Protein AF-A0A6G2QUW4-F1 (afdb_monomer_lite)

Foldseek 3Di:
DDPPPVLLVVLVVVVVVPQQPLQQFAAAPVRHGQEGELAPDRDDHFAEDQQKAFWWFQDPVRDIDTPDIDGHPQCPDVPADEAYEYAFEDAFQFGCRVHTGGLLSVLSNLLPRPSLVPDDLRHAYEYLYAQQDDDDPDFSARTNQLSNQQSSVHKYKDFRFHWDWDADPVRRYIHIYGYADPVRHIDDPPRIDIDHNVSRDDPDPDPPPPPPPDDDDDDDDDDDDDDDDDDDDDDDDDDDDDDDDDDDDDPPPVVVVVVVVVVVVVVVVVVVVVVVVVVVVVVVVVVVPD

Sequence (290 aa):
RDPWQLHEVAAHHLEQQGALESDRLLTDDQGTAWGRGLDGAGRPSGTFDPSVVTLLGHAPDGTLVPVGTEPAPWAADPYRPAPFVYVADGDADGLRVPGPVPAREFGELVLRDPQLLDMDGYAEVVAVVPHARPSGTRPAEGSIPGEGARNSARNWWSTDSATTLHHDPATGTYTVALLPGPDGRPAAPGTWGRTTPAEGDPAGTGTVTNGTAPGTAVAEPNTAAPALSSTGTRAHGTDGTIPGAEPSGEAGGAADLAAAWDAHASALTGLREAAAEAATTERISGDATA

Radius of gyration: 29.29 Å; chains: 1; bounding box: 58×58×106 Å

Secondary structure (DSSP, 8-state):
--TT-HHHHHHHHHHHTTTTSGGGEEE-TT--EEEEE-S-------EEEEEEEEEEEE-TTS-EEEEEEEE-GGGSSTTSPPPEEEE-EEETTEEEESEEEEHHHHHHHHHT-HHHHHS-TT--EEEESTT-SPPTT--STTSHHHHHHHHHTS-EEE-SS-EEEEEETTTTEEEEEEPPPTTSPPPPTT--EEE-HHHHS--------------------------------------------------SHHHHHHHHHHHHHHHHHHHHHHHHHHHHHHHHHHTT--

pLDDT: mean 77.61, std 25.2, range [23.94, 98.75]

Structure (mmCIF, N/CA/C/O backbone):
data_AF-A0A6G2QUW4-F1
#
_entry.id   AF-A0A6G2QUW4-F1
#
loop_
_atom_site.group_PDB
_atom_site.id
_atom_site.type_symbol
_atom_site.label_atom_id
_atom_site.label_alt_id
_atom_site.label_comp_id
_atom_site.label_asym_id
_atom_site.label_entity_id
_atom_site.label_seq_id
_atom_site.pdbx_PDB_ins_code
_atom_site.Cartn_x
_atom_site.Cartn_y
_atom_site.Cartn_z
_atom_site.occupancy
_atom_site.B_iso_or_equiv
_atom_site.auth_seq_id
_atom_site.auth_comp_id
_atom_site.auth_asym_id
_atom_site.auth_atom_id
_atom_site.pdbx_PDB_model_num
ATOM 1 N N . ARG A 1 1 ? 19.354 -15.406 -23.499 1.00 47.84 1 ARG A N 1
ATOM 2 C CA . ARG A 1 1 ? 19.113 -14.637 -22.257 1.00 47.84 1 ARG A CA 1
ATOM 3 C C . ARG A 1 1 ? 20.475 -14.191 -21.764 1.00 47.84 1 ARG A C 1
ATOM 5 O O . ARG A 1 1 ? 21.375 -15.020 -21.779 1.00 47.84 1 ARG A O 1
ATOM 12 N N . ASP A 1 2 ? 20.636 -12.901 -21.495 1.00 40.62 2 ASP A N 1
ATOM 13 C CA . ASP A 1 2 ? 21.930 -12.268 -21.238 1.00 40.62 2 ASP A CA 1
ATOM 14 C C . ASP A 1 2 ? 22.272 -12.362 -19.734 1.00 40.62 2 ASP A C 1
ATOM 16 O O . ASP A 1 2 ? 21.440 -11.960 -18.923 1.00 40.62 2 ASP A O 1
ATOM 20 N N . PRO A 1 3 ? 23.429 -12.907 -19.319 1.00 44.41 3 PRO A N 1
ATOM 21 C CA . PRO A 1 3 ? 23.795 -13.100 -17.905 1.00 44.41 3 PRO A CA 1
ATOM 22 C C . PRO A 1 3 ? 24.095 -11.806 -17.110 1.00 44.41 3 PRO A C 1
ATOM 24 O O . PRO A 1 3 ? 24.616 -11.884 -16.000 1.00 44.41 3 PRO A O 1
ATOM 27 N N . TRP A 1 4 ? 23.768 -10.620 -17.637 1.00 51.97 4 TRP A N 1
ATOM 28 C CA . TRP A 1 4 ? 24.186 -9.315 -17.096 1.00 51.97 4 TRP A CA 1
ATOM 29 C C . TRP A 1 4 ? 23.135 -8.550 -16.278 1.00 51.97 4 TRP A C 1
ATOM 31 O O . TRP A 1 4 ? 23.433 -7.464 -15.783 1.00 51.97 4 TRP A O 1
ATOM 41 N N . GLN A 1 5 ? 21.932 -9.087 -16.064 1.00 72.38 5 GLN A N 1
ATOM 42 C CA . GLN A 1 5 ? 20.923 -8.426 -15.225 1.00 72.38 5 GLN A CA 1
ATOM 43 C C . GLN A 1 5 ? 20.862 -9.079 -13.840 1.00 72.38 5 GLN A C 1
ATOM 45 O O . GLN A 1 5 ? 19.977 -9.870 -13.538 1.00 72.38 5 GLN A O 1
ATOM 50 N N . LEU A 1 6 ? 21.840 -8.749 -12.985 1.00 79.88 6 LEU A N 1
ATOM 51 C CA . LEU A 1 6 ? 21.982 -9.294 -11.620 1.00 79.88 6 LEU A CA 1
ATOM 52 C C . LEU A 1 6 ? 20.690 -9.222 -10.784 1.00 79.88 6 LEU A C 1
ATOM 54 O O . LEU A 1 6 ? 20.450 -10.096 -9.960 1.00 79.88 6 LEU A O 1
ATOM 58 N N . HIS A 1 7 ? 19.852 -8.214 -11.021 1.00 78.44 7 HIS A N 1
ATOM 59 C CA . HIS A 1 7 ? 18.569 -8.030 -10.344 1.00 78.44 7 HIS A CA 1
ATOM 60 C C . HIS A 1 7 ? 17.514 -9.066 -10.765 1.00 78.44 7 HIS A C 1
ATOM 62 O O . HIS A 1 7 ? 16.746 -9.498 -9.916 1.00 78.44 7 HIS A O 1
ATOM 68 N N . GLU A 1 8 ? 17.510 -9.537 -12.019 1.00 80.50 8 GLU A N 1
ATOM 69 C CA . GLU A 1 8 ? 16.623 -10.628 -12.455 1.00 80.50 8 GLU A CA 1
ATOM 70 C C . GLU A 1 8 ? 16.983 -11.945 -11.752 1.00 80.50 8 GLU A C 1
ATOM 72 O O . GLU A 1 8 ? 16.109 -12.697 -11.321 1.00 80.50 8 GLU A O 1
ATOM 77 N N . VAL A 1 9 ? 18.286 -12.224 -11.621 1.00 82.25 9 VAL A N 1
ATOM 78 C CA . VAL A 1 9 ? 18.786 -13.426 -10.936 1.00 82.25 9 VAL A CA 1
ATOM 79 C C . VAL A 1 9 ? 18.494 -13.353 -9.438 1.00 82.25 9 VAL A C 1
ATOM 81 O O . VAL A 1 9 ? 18.064 -14.344 -8.854 1.00 82.25 9 VAL A O 1
ATOM 84 N N . ALA A 1 10 ? 18.697 -12.186 -8.825 1.00 80.94 10 ALA A N 1
ATOM 85 C CA . ALA A 1 10 ? 18.419 -11.971 -7.411 1.00 80.94 10 ALA A CA 1
ATOM 86 C C . ALA A 1 10 ? 16.911 -12.078 -7.107 1.00 80.94 10 ALA A C 1
ATOM 88 O O . ALA A 1 10 ? 16.518 -12.836 -6.222 1.00 80.94 10 ALA A O 1
ATOM 89 N N . ALA A 1 11 ? 16.050 -11.487 -7.941 1.00 80.00 11 ALA A N 1
ATOM 90 C CA . ALA A 1 11 ? 14.600 -11.624 -7.810 1.00 80.00 11 ALA A CA 1
ATOM 91 C C . ALA A 1 11 ? 14.136 -13.078 -7.967 1.00 80.00 11 ALA A C 1
ATOM 93 O O . ALA A 1 11 ? 13.280 -13.541 -7.216 1.00 80.00 11 ALA A O 1
ATOM 94 N N . HIS A 1 12 ? 14.739 -13.833 -8.890 1.00 82.44 12 HIS A N 1
ATOM 95 C CA . HIS A 1 12 ? 14.470 -15.265 -9.003 1.00 82.44 12 HIS A CA 1
ATOM 96 C C . HIS A 1 12 ? 14.932 -16.047 -7.761 1.00 82.44 12 HIS A C 1
ATOM 98 O O . HIS A 1 12 ? 14.300 -17.026 -7.372 1.00 82.44 12 HIS A O 1
ATOM 104 N N . HIS A 1 13 ? 16.006 -15.618 -7.094 1.00 84.81 13 HIS A N 1
ATOM 105 C CA . HIS A 1 13 ? 16.401 -16.201 -5.815 1.00 84.81 13 HIS A CA 1
ATOM 106 C C . HIS A 1 13 ? 15.380 -15.900 -4.706 1.00 84.81 13 HIS A C 1
ATOM 108 O O . HIS A 1 13 ? 15.035 -16.809 -3.955 1.00 84.81 13 HIS A O 1
ATOM 114 N N . LEU A 1 14 ? 14.840 -14.677 -4.632 1.00 86.56 14 LEU A N 1
ATOM 115 C CA . LEU A 1 14 ? 13.748 -14.342 -3.705 1.00 86.56 14 LEU A CA 1
ATOM 116 C C . LEU A 1 14 ? 12.481 -15.158 -3.981 1.00 86.56 14 LEU A C 1
ATOM 118 O O . LEU A 1 14 ? 11.822 -15.620 -3.050 1.00 86.56 14 LEU A O 1
ATOM 122 N N . GLU A 1 15 ? 12.158 -15.373 -5.254 1.00 88.31 15 GLU A N 1
ATOM 123 C CA . GLU A 1 15 ? 11.068 -16.253 -5.673 1.00 88.31 15 GLU A CA 1
ATOM 124 C C . GLU A 1 15 ? 11.294 -17.685 -5.163 1.00 88.31 15 GLU A C 1
ATOM 126 O O . GLU A 1 15 ? 10.411 -18.244 -4.518 1.00 88.31 15 GLU A O 1
ATOM 131 N N . GLN A 1 16 ? 12.497 -18.248 -5.342 1.00 87.88 16 GLN A N 1
ATOM 132 C CA . GLN A 1 16 ? 12.859 -19.570 -4.804 1.00 87.88 16 GLN A CA 1
ATOM 133 C C . GLN A 1 16 ? 12.833 -19.634 -3.267 1.00 87.88 16 GLN A C 1
ATOM 135 O O . GLN A 1 16 ? 12.624 -20.705 -2.700 1.00 87.88 16 GLN A O 1
ATOM 140 N N . GLN A 1 17 ? 13.041 -18.505 -2.585 1.00 87.56 17 GLN A N 1
ATOM 141 C CA . GLN A 1 17 ? 12.888 -18.378 -1.130 1.00 87.56 17 GLN A CA 1
ATOM 142 C C . GLN A 1 17 ? 11.427 -18.195 -0.685 1.00 87.56 17 GLN A C 1
ATOM 144 O O . GLN A 1 17 ? 11.155 -18.057 0.509 1.00 87.56 17 GLN A O 1
ATOM 149 N N . GLY A 1 18 ? 10.485 -18.201 -1.627 1.00 89.19 18 GLY A N 1
ATOM 150 C CA . GLY A 1 18 ? 9.056 -18.180 -1.365 1.00 89.19 18 GLY A CA 1
ATOM 151 C C . GLY A 1 18 ? 8.447 -16.786 -1.233 1.00 89.19 18 GLY A C 1
ATOM 152 O O . GLY A 1 18 ? 7.367 -16.642 -0.667 1.00 89.19 18 GLY A O 1
ATOM 153 N N . ALA A 1 19 ? 9.095 -15.736 -1.748 1.00 91.38 19 ALA A N 1
ATOM 154 C CA . ALA A 1 19 ? 8.548 -14.378 -1.670 1.00 91.38 19 ALA A CA 1
ATOM 155 C C . ALA A 1 19 ? 7.187 -14.224 -2.390 1.00 91.38 19 ALA A C 1
ATOM 157 O O . ALA A 1 19 ? 6.392 -13.359 -2.021 1.00 91.38 19 ALA A O 1
ATOM 158 N N . LEU A 1 20 ? 6.896 -15.081 -3.379 1.00 94.56 20 LEU A N 1
ATOM 159 C CA . LEU A 1 20 ? 5.629 -15.102 -4.125 1.00 94.56 20 LEU A CA 1
ATOM 160 C C . LEU A 1 20 ? 4.678 -16.246 -3.733 1.00 94.56 20 LEU A C 1
ATOM 162 O O . LEU A 1 20 ? 3.599 -16.363 -4.320 1.00 94.56 20 LEU A O 1
ATOM 166 N N . GLU A 1 21 ? 5.027 -17.045 -2.724 1.00 93.25 21 GLU A N 1
ATOM 167 C CA . GLU A 1 21 ? 4.212 -18.176 -2.269 1.00 93.25 21 GLU A CA 1
ATOM 168 C C . GLU A 1 21 ? 2.862 -17.728 -1.695 1.00 93.25 21 GLU A C 1
ATOM 170 O O . GLU A 1 21 ? 2.657 -16.568 -1.318 1.00 93.25 21 GLU A O 1
ATOM 175 N N . SER A 1 22 ? 1.901 -18.653 -1.660 1.00 92.19 22 SER A N 1
ATOM 176 C CA . SER A 1 22 ? 0.533 -18.359 -1.220 1.00 92.19 22 SER A CA 1
ATOM 177 C C . SER A 1 22 ? 0.438 -17.983 0.261 1.00 92.19 22 SER A C 1
ATOM 179 O O . SER A 1 22 ? -0.488 -17.282 0.651 1.00 92.19 22 SER A O 1
ATOM 181 N N . ASP A 1 23 ? 1.386 -18.425 1.089 1.00 91.81 23 ASP A N 1
ATOM 182 C CA . ASP A 1 23 ? 1.461 -18.078 2.515 1.00 91.81 23 ASP A CA 1
ATOM 183 C C . ASP A 1 23 ? 1.817 -16.600 2.756 1.00 91.81 23 ASP A C 1
ATOM 185 O O . ASP A 1 23 ? 1.593 -16.076 3.846 1.00 91.81 23 ASP A O 1
ATOM 189 N N . ARG A 1 24 ? 2.333 -15.910 1.730 1.00 94.88 24 ARG A N 1
ATOM 190 C CA . ARG A 1 24 ? 2.577 -14.463 1.744 1.00 94.88 24 ARG A CA 1
ATOM 191 C C . ARG A 1 24 ? 1.350 -13.649 1.368 1.00 94.88 24 ARG A C 1
ATOM 193 O O . ARG A 1 24 ? 1.402 -12.425 1.47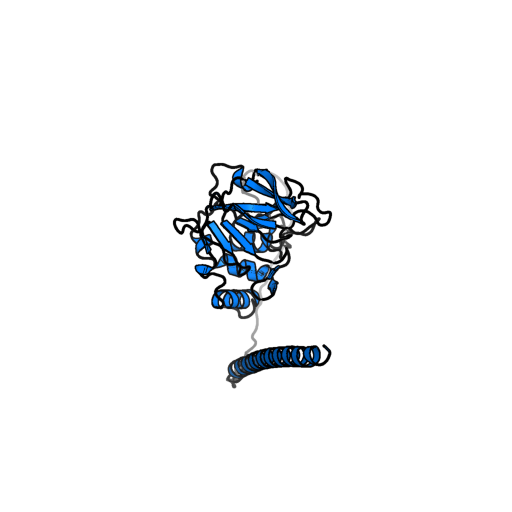3 1.00 94.88 24 ARG A O 1
ATOM 200 N N . LEU A 1 25 ? 0.268 -14.280 0.917 1.00 97.31 25 LEU A N 1
ATOM 201 C CA . LEU A 1 25 ? -0.948 -13.568 0.546 1.00 97.31 25 LEU A CA 1
ATOM 202 C C . LEU A 1 25 ? -1.708 -13.092 1.777 1.00 97.31 25 LEU A C 1
ATOM 204 O O . LEU A 1 25 ? -1.917 -13.823 2.742 1.00 97.31 25 LEU A O 1
ATOM 208 N N . LEU A 1 26 ? -2.163 -11.850 1.696 1.00 98.00 26 LEU A N 1
ATOM 209 C CA . LEU A 1 26 ? -3.108 -11.266 2.629 1.00 98.00 26 LEU A CA 1
ATOM 210 C C . LEU A 1 26 ? -4.499 -11.526 2.064 1.00 98.00 26 LEU A C 1
ATOM 212 O O . LEU A 1 26 ? -4.804 -11.093 0.950 1.00 98.00 26 LEU A O 1
ATOM 216 N N . THR A 1 27 ? -5.297 -12.294 2.798 1.00 97.75 27 THR A N 1
ATOM 217 C CA . THR A 1 27 ? -6.570 -12.834 2.312 1.00 97.75 27 THR A CA 1
ATOM 218 C C . THR A 1 27 ? -7.729 -12.435 3.208 1.00 97.75 27 THR A C 1
ATOM 220 O O . THR A 1 27 ? -7.561 -12.248 4.415 1.00 97.75 27 THR A O 1
ATOM 223 N N . ASP A 1 28 ? -8.908 -12.299 2.609 1.00 96.50 28 ASP A N 1
ATOM 224 C CA . ASP A 1 28 ? -10.162 -12.221 3.352 1.00 96.50 28 ASP A CA 1
ATOM 225 C C . ASP A 1 28 ? -10.600 -13.603 3.871 1.00 96.50 28 ASP A C 1
ATOM 227 O O . ASP A 1 28 ? -9.963 -14.628 3.615 1.00 96.50 28 ASP A O 1
ATOM 231 N N . ASP A 1 29 ? -11.717 -13.643 4.597 1.00 93.69 29 ASP A N 1
ATOM 232 C CA . ASP A 1 29 ? -12.269 -14.884 5.155 1.00 93.69 29 ASP A CA 1
ATOM 233 C C . ASP A 1 29 ? -12.756 -15.882 4.086 1.00 93.69 29 ASP A C 1
ATOM 235 O O . ASP A 1 29 ? -13.039 -17.039 4.399 1.00 93.69 29 ASP A O 1
ATOM 239 N N . GLN A 1 30 ? -12.882 -15.452 2.826 1.00 94.44 30 GLN A N 1
ATOM 240 C CA . GLN A 1 30 ? -13.215 -16.306 1.683 1.00 94.44 30 GLN A CA 1
ATOM 241 C C . GLN A 1 30 ? -11.962 -16.799 0.940 1.00 94.44 30 GLN A C 1
ATOM 243 O O . GLN A 1 30 ? -12.081 -17.558 -0.022 1.00 94.44 30 GLN A O 1
ATOM 248 N N . GLY A 1 31 ? -10.766 -16.401 1.385 1.00 94.06 31 GLY A N 1
ATOM 249 C CA . GLY A 1 31 ? -9.497 -16.722 0.739 1.00 94.06 31 GLY A CA 1
ATOM 250 C C . GLY A 1 31 ? -9.170 -15.834 -0.464 1.00 94.06 31 GLY A C 1
ATOM 251 O O . GLY A 1 31 ? -8.216 -16.125 -1.183 1.00 94.06 31 GLY A O 1
ATOM 252 N N . THR A 1 32 ? -9.926 -14.758 -0.699 1.00 95.44 32 THR A N 1
ATOM 253 C CA . THR A 1 32 ? -9.634 -13.796 -1.766 1.00 95.44 32 THR A CA 1
ATOM 254 C C . THR A 1 32 ? -8.434 -12.955 -1.360 1.00 95.44 32 THR A C 1
ATOM 256 O O . THR A 1 32 ? -8.453 -12.299 -0.316 1.00 95.44 32 THR A O 1
ATOM 259 N N . ALA A 1 33 ? -7.385 -12.958 -2.180 1.00 97.31 33 ALA A N 1
ATOM 260 C CA . ALA A 1 33 ? -6.204 -12.146 -1.930 1.00 97.31 33 ALA A CA 1
ATOM 261 C C . ALA A 1 33 ? -6.486 -10.664 -2.213 1.00 97.31 33 ALA A C 1
ATOM 263 O O . ALA A 1 33 ? -6.966 -10.303 -3.286 1.00 97.31 33 ALA A O 1
ATOM 264 N N . TRP A 1 34 ? -6.142 -9.803 -1.260 1.00 97.69 34 TRP A N 1
ATOM 265 C CA . TRP A 1 34 ? -6.182 -8.343 -1.402 1.00 97.69 34 TRP A CA 1
ATOM 266 C C . TRP A 1 34 ? -4.789 -7.708 -1.284 1.00 97.69 34 TRP A C 1
ATOM 268 O O . TRP A 1 34 ? -4.611 -6.514 -1.531 1.00 97.69 34 TRP A O 1
ATOM 278 N N . GLY A 1 35 ? -3.774 -8.497 -0.933 1.00 98.12 35 GLY A N 1
ATOM 279 C CA . GLY A 1 35 ? -2.401 -8.024 -0.855 1.00 98.12 35 GLY A CA 1
ATOM 280 C C . GLY A 1 35 ? -1.383 -9.134 -0.643 1.00 98.12 35 GLY A C 1
ATOM 281 O O . GLY A 1 35 ? -1.706 -10.323 -0.662 1.00 98.12 35 GLY A O 1
ATOM 282 N N . ARG A 1 36 ? -0.137 -8.729 -0.405 1.00 97.88 36 ARG A N 1
ATOM 283 C CA . ARG A 1 36 ? 0.999 -9.599 -0.112 1.00 97.88 36 ARG A CA 1
ATOM 284 C C . ARG A 1 36 ? 1.895 -8.993 0.970 1.00 97.88 36 ARG A C 1
ATOM 286 O O . ARG A 1 36 ? 2.312 -7.840 0.868 1.00 97.88 36 ARG A O 1
ATOM 293 N N . GLY A 1 37 ? 2.212 -9.785 1.992 1.00 96.81 37 GLY A N 1
ATOM 294 C CA . GLY A 1 37 ? 3.137 -9.443 3.071 1.00 96.81 37 GLY A CA 1
ATOM 295 C C . GLY A 1 37 ? 4.519 -10.065 2.865 1.00 96.81 37 GLY A C 1
ATOM 296 O O . GLY A 1 37 ? 4.677 -11.284 2.906 1.00 96.81 37 GLY A O 1
ATOM 297 N N . LEU A 1 38 ? 5.534 -9.225 2.675 1.00 95.50 38 LEU A N 1
ATOM 298 C CA . LEU A 1 38 ? 6.935 -9.619 2.488 1.00 95.50 38 LEU A CA 1
ATOM 299 C C . LEU A 1 38 ? 7.788 -9.435 3.756 1.00 95.50 38 LEU A C 1
ATOM 301 O O . LEU A 1 38 ? 8.922 -9.899 3.803 1.00 95.50 38 LEU A O 1
ATOM 305 N N . ASP A 1 39 ? 7.235 -8.822 4.801 1.00 92.69 39 ASP A N 1
ATOM 306 C CA . ASP A 1 39 ? 7.891 -8.600 6.100 1.00 92.69 39 ASP A CA 1
ATOM 307 C C . ASP A 1 39 ? 8.014 -9.861 6.979 1.00 92.69 39 ASP A C 1
ATOM 309 O O . ASP A 1 39 ? 8.645 -9.844 8.032 1.00 92.69 39 ASP A O 1
ATOM 313 N N . GLY A 1 40 ? 7.409 -10.979 6.566 1.00 85.94 40 GLY A N 1
ATOM 314 C CA . GLY A 1 40 ? 7.420 -12.225 7.340 1.00 85.94 40 GLY A CA 1
ATOM 315 C C . GLY A 1 40 ? 6.507 -12.220 8.564 1.00 85.94 40 GLY A C 1
ATOM 316 O O . GLY A 1 40 ? 6.510 -13.195 9.316 1.00 85.94 40 GLY A O 1
ATOM 317 N N . ALA A 1 41 ? 5.698 -11.176 8.757 1.00 89.69 41 ALA A N 1
ATOM 318 C CA . ALA A 1 41 ? 4.712 -11.152 9.823 1.00 89.69 41 ALA A CA 1
ATOM 319 C C . ALA A 1 41 ? 3.491 -12.002 9.437 1.00 89.69 41 ALA A C 1
ATOM 321 O O . ALA A 1 41 ? 2.778 -11.710 8.473 1.00 89.69 41 ALA A O 1
ATOM 322 N N . GLY A 1 42 ? 3.234 -13.045 10.231 1.00 87.50 42 GLY A N 1
ATOM 323 C CA . GLY A 1 42 ? 2.012 -13.838 10.132 1.00 87.50 42 GLY A CA 1
ATOM 324 C C . GLY A 1 42 ? 0.799 -12.995 10.519 1.00 87.50 42 GLY A C 1
ATOM 325 O O . GLY A 1 42 ? 0.767 -12.405 11.601 1.00 87.50 42 GLY A O 1
ATOM 326 N N . ARG A 1 43 ? -0.197 -12.934 9.635 1.00 92.62 43 ARG A N 1
ATOM 327 C CA . ARG A 1 43 ? -1.437 -12.177 9.832 1.00 92.62 43 ARG A CA 1
ATOM 328 C C . ARG A 1 43 ? -2.636 -13.115 9.708 1.00 92.62 43 ARG A C 1
ATOM 330 O O . ARG A 1 43 ? -2.611 -13.979 8.831 1.00 92.62 43 ARG A O 1
ATOM 337 N N . PRO A 1 44 ? -3.656 -12.997 10.576 1.00 94.12 44 PRO A N 1
ATOM 338 C CA . PRO A 1 44 ? -4.914 -13.697 10.353 1.00 94.12 44 PRO A CA 1
ATOM 339 C C . PRO A 1 44 ? -5.575 -13.212 9.056 1.00 94.12 44 PRO A C 1
ATOM 341 O O . PRO A 1 44 ? -5.299 -12.109 8.582 1.00 94.12 44 PRO A O 1
ATOM 344 N N . SER A 1 45 ? -6.469 -14.032 8.504 1.00 95.88 45 SER A N 1
ATOM 345 C CA . SER A 1 45 ? -7.382 -13.583 7.454 1.00 95.88 45 SER A CA 1
ATOM 346 C C . SER A 1 45 ? -8.247 -12.431 7.965 1.00 95.88 45 SER A C 1
ATOM 348 O O . SER A 1 45 ? -8.565 -12.358 9.155 1.00 95.88 45 SER A O 1
ATOM 350 N N . GLY A 1 46 ? -8.592 -11.518 7.065 1.00 96.31 46 GLY A N 1
ATOM 351 C CA . GLY A 1 46 ? -9.422 -10.366 7.380 1.00 96.31 46 GLY A CA 1
ATOM 352 C C . GLY A 1 46 ? -9.749 -9.545 6.143 1.00 96.31 46 GLY A C 1
ATOM 353 O O . GLY A 1 46 ? -9.032 -9.574 5.142 1.00 96.31 46 GLY A O 1
ATOM 354 N N . THR A 1 47 ? -10.854 -8.811 6.203 1.00 97.06 47 THR A N 1
ATOM 355 C CA . THR A 1 47 ? -11.330 -8.007 5.070 1.00 97.06 47 THR A CA 1
ATOM 356 C C . THR A 1 47 ? -10.533 -6.714 4.987 1.00 97.06 47 THR A C 1
ATOM 358 O O . THR A 1 47 ? -10.404 -6.010 5.981 1.00 97.06 47 THR A O 1
ATOM 361 N N . PHE A 1 48 ? -10.018 -6.361 3.814 1.00 98.12 48 PHE A N 1
ATOM 362 C CA . PHE A 1 48 ? -9.398 -5.055 3.607 1.00 98.12 48 PHE A CA 1
ATOM 363 C C . PHE A 1 48 ? -10.455 -4.001 3.274 1.00 98.12 48 PHE A C 1
ATOM 365 O O . PHE A 1 48 ? -11.232 -4.183 2.338 1.00 98.12 48 PHE A O 1
ATOM 372 N N . ASP A 1 49 ? -10.473 -2.899 4.024 1.00 97.88 49 ASP A N 1
ATOM 373 C CA . ASP A 1 49 ? -11.241 -1.704 3.680 1.00 97.88 49 ASP A CA 1
ATOM 374 C C . ASP A 1 49 ? -10.346 -0.736 2.884 1.00 97.88 49 ASP A C 1
ATOM 376 O O . ASP A 1 49 ? -9.483 -0.067 3.464 1.00 97.88 49 ASP A O 1
ATOM 380 N N . PRO A 1 50 ? -10.534 -0.630 1.554 1.00 97.19 50 PRO A N 1
ATOM 381 C CA . PRO A 1 50 ? -9.732 0.250 0.721 1.00 97.19 50 PRO A CA 1
ATOM 382 C C . PRO A 1 50 ? -10.199 1.708 0.779 1.00 97.19 50 PRO A C 1
ATOM 384 O O . PRO A 1 50 ? -9.588 2.543 0.123 1.00 97.19 50 PRO A O 1
ATOM 387 N N . SER A 1 51 ? -11.291 2.041 1.473 1.00 97.69 51 SER A N 1
ATOM 388 C CA . SER A 1 51 ? -11.904 3.374 1.397 1.00 97.69 51 SER A CA 1
ATOM 389 C C . SER A 1 51 ? -11.278 4.404 2.338 1.00 97.69 51 SER A C 1
ATOM 391 O O . SER A 1 51 ? -11.448 5.611 2.135 1.00 97.69 51 SER A O 1
ATOM 393 N N . VAL A 1 52 ? -10.524 3.951 3.341 1.00 97.31 52 VAL A N 1
ATOM 394 C CA . VAL A 1 52 ? -9.952 4.803 4.385 1.00 97.31 52 VAL A CA 1
ATOM 395 C C . VAL A 1 52 ? -8.497 4.465 4.686 1.00 97.31 52 VAL A C 1
ATOM 397 O O . VAL A 1 52 ? -8.034 3.338 4.514 1.00 97.31 52 VAL A O 1
ATOM 400 N N . VAL A 1 53 ? -7.789 5.466 5.198 1.00 98.12 53 VAL A N 1
ATOM 401 C CA . VAL A 1 53 ? -6.490 5.318 5.849 1.00 98.12 53 VAL A CA 1
ATOM 402 C C . VAL A 1 53 ? -6.662 5.643 7.328 1.00 98.12 53 VAL A C 1
ATOM 404 O O . VAL A 1 53 ? -7.207 6.687 7.691 1.00 98.12 53 VAL A O 1
ATOM 407 N N . THR A 1 54 ? -6.198 4.747 8.192 1.00 97.38 54 THR A N 1
ATOM 408 C CA . THR A 1 54 ? -6.225 4.932 9.645 1.00 97.38 54 THR A CA 1
ATOM 409 C C . THR A 1 54 ? -5.062 5.815 10.087 1.00 97.38 54 THR A C 1
ATOM 411 O O . THR A 1 54 ? -3.907 5.580 9.738 1.00 97.38 54 THR A O 1
ATOM 414 N N . LEU A 1 55 ? -5.344 6.827 10.900 1.00 95.69 55 LEU A N 1
ATOM 415 C CA . LEU A 1 55 ? -4.325 7.663 11.526 1.00 95.69 55 LEU A CA 1
ATOM 416 C C . LEU A 1 55 ? -4.039 7.111 12.921 1.00 95.69 55 LEU A C 1
ATOM 418 O O . LEU A 1 55 ? -4.943 7.049 13.759 1.00 95.69 55 LEU A O 1
ATOM 422 N N . LEU A 1 56 ? -2.794 6.709 13.172 1.00 95.44 56 LEU A N 1
ATOM 423 C CA . LEU A 1 56 ? -2.362 6.212 14.475 1.00 95.44 56 LEU A CA 1
ATOM 424 C C . LEU A 1 56 ? -1.714 7.327 15.301 1.00 95.44 56 LEU A C 1
ATOM 426 O O . LEU A 1 56 ? -1.079 8.247 14.783 1.00 95.44 56 LEU A O 1
ATOM 430 N N . GLY A 1 57 ? -1.865 7.221 16.616 1.00 94.19 57 GLY A N 1
ATOM 431 C CA . GLY A 1 57 ? -1.189 8.051 17.603 1.00 94.19 57 GLY A CA 1
ATOM 432 C C . GLY A 1 57 ? -0.792 7.227 18.821 1.00 94.19 57 GLY A C 1
ATOM 433 O O . GLY A 1 57 ? -1.168 6.061 18.942 1.00 94.19 57 GLY A O 1
ATOM 434 N N . HIS A 1 58 ? -0.035 7.833 19.731 1.00 93.31 58 HIS A N 1
ATOM 435 C CA . HIS A 1 58 ? 0.311 7.194 20.996 1.00 93.31 58 HIS A CA 1
ATOM 436 C C . HIS A 1 58 ? -0.752 7.476 22.059 1.00 93.31 58 HIS A C 1
ATOM 438 O O . HIS A 1 58 ? -1.085 8.632 22.334 1.00 93.31 58 HIS A O 1
ATOM 444 N N . ALA A 1 59 ? -1.257 6.418 22.686 1.00 92.56 59 ALA A N 1
ATOM 445 C CA . ALA A 1 59 ? -2.003 6.518 23.931 1.00 92.56 59 ALA A CA 1
ATOM 446 C C . ALA A 1 59 ? -1.073 6.960 25.087 1.00 92.56 59 ALA A 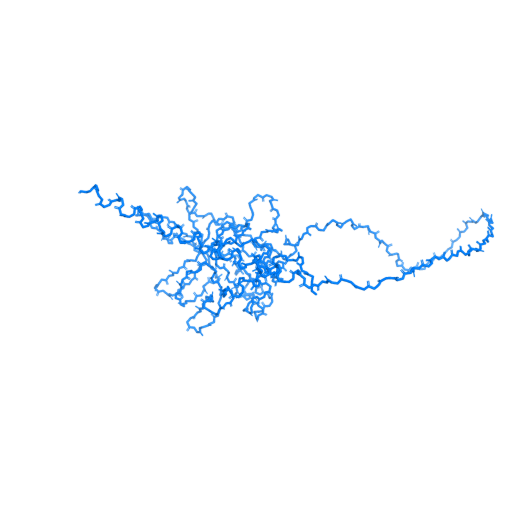C 1
ATOM 448 O O . ALA A 1 59 ? 0.153 6.912 24.950 1.00 92.56 59 ALA A O 1
ATOM 449 N N . PRO A 1 60 ? -1.613 7.376 26.252 1.00 92.62 60 PRO A N 1
ATOM 450 C CA . PRO A 1 60 ? -0.794 7.795 27.396 1.00 92.62 60 PRO A CA 1
ATOM 451 C C . PRO A 1 60 ? 0.199 6.739 27.909 1.00 92.62 60 PRO A C 1
ATOM 453 O O . PRO A 1 60 ? 1.180 7.094 28.555 1.00 92.62 60 PRO A O 1
ATOM 456 N N . ASP A 1 61 ? -0.051 5.457 27.634 1.00 94.44 61 ASP A N 1
ATOM 457 C CA . ASP A 1 61 ? 0.829 4.330 27.968 1.00 94.44 61 ASP A CA 1
ATOM 458 C C . ASP A 1 61 ? 1.892 4.032 26.888 1.00 94.44 61 ASP A C 1
ATOM 460 O O . ASP A 1 61 ? 2.688 3.107 27.042 1.00 94.44 61 ASP A O 1
ATOM 464 N N . GLY A 1 62 ? 1.925 4.818 25.807 1.00 89.81 62 GLY A N 1
ATOM 465 C CA . GLY A 1 62 ? 2.856 4.686 24.688 1.00 89.81 62 GLY A CA 1
ATOM 466 C C . GLY A 1 62 ? 2.404 3.724 23.588 1.00 89.81 62 GLY A C 1
ATOM 467 O O . GLY A 1 62 ? 3.057 3.658 22.545 1.00 89.81 62 GLY A O 1
ATOM 468 N N . THR A 1 63 ? 1.294 3.006 23.765 1.00 93.06 63 THR A N 1
ATOM 469 C CA . THR A 1 63 ? 0.783 2.080 22.744 1.00 93.06 63 THR A CA 1
ATOM 470 C C . THR A 1 63 ? 0.229 2.823 21.528 1.00 93.06 63 THR A C 1
ATOM 472 O O . THR A 1 63 ? -0.251 3.952 21.639 1.00 93.06 63 THR A O 1
ATOM 475 N N . LEU A 1 64 ? 0.314 2.202 20.347 1.00 93.88 64 LEU A N 1
ATOM 476 C CA . LEU A 1 64 ? -0.277 2.751 19.127 1.00 93.88 64 LEU A CA 1
ATOM 477 C C . LEU A 1 64 ? -1.779 2.476 19.105 1.00 93.88 64 LEU A C 1
ATOM 479 O O . LEU A 1 64 ? -2.204 1.323 19.169 1.00 93.88 64 LEU A O 1
ATOM 483 N N . VAL A 1 65 ? -2.572 3.535 18.966 1.00 94.75 65 VAL A N 1
ATOM 484 C CA . VAL A 1 65 ? -4.033 3.468 18.883 1.00 94.75 65 VAL A CA 1
ATOM 485 C C . VAL A 1 65 ? -4.552 4.310 17.715 1.00 94.75 65 VAL A C 1
ATOM 487 O O . VAL A 1 65 ? -3.950 5.339 17.391 1.00 94.75 65 VAL A O 1
ATOM 490 N N . PRO A 1 66 ? -5.671 3.920 17.080 1.00 95.25 66 PRO A N 1
ATOM 491 C CA . PRO A 1 66 ? -6.363 4.779 16.126 1.00 95.25 66 PRO A CA 1
ATOM 492 C C . PRO A 1 66 ? -6.809 6.085 16.788 1.00 95.25 66 PRO A C 1
ATOM 494 O O . PRO A 1 66 ? -7.449 6.073 17.839 1.00 95.25 66 PRO A O 1
ATOM 497 N N . VAL A 1 67 ? -6.490 7.214 16.159 1.00 94.56 67 VAL A N 1
ATOM 498 C CA . VAL A 1 67 ? -6.908 8.557 16.603 1.00 94.56 67 VAL A CA 1
ATOM 499 C C . VAL A 1 67 ? -7.792 9.269 15.580 1.00 94.56 67 VAL A C 1
ATOM 501 O O . VAL A 1 67 ? -8.367 10.313 15.879 1.00 94.56 67 VAL A O 1
ATOM 504 N N . GLY A 1 68 ? -7.927 8.704 14.381 1.00 93.94 68 GLY A N 1
ATOM 505 C CA . GLY A 1 68 ? -8.795 9.208 13.326 1.00 93.94 68 GLY A CA 1
ATOM 506 C C . GLY A 1 68 ? -8.645 8.408 12.040 1.00 93.94 68 GLY A C 1
ATOM 507 O O . GLY A 1 68 ? -7.897 7.433 11.981 1.00 93.94 68 GLY A O 1
ATOM 508 N N . THR A 1 69 ? -9.350 8.845 11.004 1.00 95.81 69 THR A N 1
ATOM 509 C CA . THR A 1 69 ? -9.239 8.306 9.648 1.00 95.81 69 THR A CA 1
ATOM 510 C C . THR A 1 69 ? -9.232 9.443 8.634 1.00 95.81 69 THR A C 1
ATOM 512 O O . THR A 1 69 ? -9.730 10.540 8.904 1.00 95.81 69 THR A O 1
ATOM 515 N N . GLU A 1 70 ? -8.681 9.177 7.456 1.00 95.75 70 GLU A N 1
ATOM 516 C CA . GLU A 1 70 ? -8.848 10.012 6.270 1.00 95.75 70 GLU A CA 1
ATOM 517 C C . GLU A 1 70 ? -9.369 9.179 5.087 1.00 95.75 70 GLU A C 1
ATOM 519 O O . GLU A 1 70 ? -9.139 7.967 5.052 1.00 95.75 70 GLU A O 1
ATOM 524 N N . PRO A 1 71 ? -10.073 9.785 4.112 1.00 97.19 71 PRO A N 1
ATOM 525 C CA . PRO A 1 71 ? -10.435 9.092 2.882 1.00 97.19 71 PRO A CA 1
ATOM 526 C C . PRO A 1 71 ? -9.189 8.642 2.119 1.00 97.19 71 PRO A C 1
ATOM 528 O O . PRO A 1 71 ? -8.260 9.425 1.917 1.00 97.19 71 PRO A O 1
ATOM 531 N N . ALA A 1 72 ? -9.193 7.400 1.647 1.00 97.50 72 ALA A N 1
ATOM 532 C CA . ALA A 1 72 ? -8.106 6.887 0.836 1.00 97.50 72 ALA A CA 1
ATOM 533 C C . ALA A 1 72 ? -8.131 7.509 -0.574 1.00 97.50 72 ALA A C 1
ATOM 535 O O . ALA A 1 72 ? -9.166 7.477 -1.248 1.00 97.50 72 ALA A O 1
ATOM 536 N N . PRO A 1 73 ? -7.008 8.043 -1.083 1.00 96.50 73 PRO A N 1
ATOM 537 C CA . PRO A 1 73 ? -7.000 8.751 -2.363 1.00 96.50 73 PRO A CA 1
ATOM 538 C C . PRO A 1 73 ? -7.200 7.823 -3.570 1.00 96.50 73 PRO A C 1
ATOM 540 O O . PRO A 1 73 ? -7.743 8.254 -4.585 1.00 96.50 73 PRO A O 1
ATOM 543 N N . TRP A 1 74 ? -6.827 6.544 -3.459 1.00 96.12 74 TRP A N 1
ATOM 544 C CA . TRP A 1 74 ? -7.104 5.529 -4.483 1.00 96.12 74 TRP A CA 1
ATOM 545 C C . TRP A 1 74 ? -8.590 5.164 -4.581 1.00 96.12 74 TRP A C 1
ATOM 547 O O . TRP A 1 74 ? -9.031 4.674 -5.615 1.00 96.12 74 TRP A O 1
ATOM 557 N N . ALA A 1 75 ? -9.382 5.445 -3.543 1.00 95.62 75 ALA A N 1
ATOM 558 C CA . ALA A 1 75 ? -10.826 5.218 -3.537 1.00 95.62 75 ALA A CA 1
ATOM 559 C C . ALA A 1 75 ? -11.631 6.417 -4.077 1.00 95.62 75 ALA A C 1
ATOM 561 O O . ALA A 1 75 ? -12.860 6.410 -4.025 1.00 95.62 75 ALA A O 1
ATOM 562 N N . ALA A 1 76 ? -10.966 7.461 -4.589 1.00 92.81 76 ALA A N 1
ATOM 563 C CA . ALA A 1 76 ? -11.638 8.662 -5.088 1.00 92.81 76 ALA A CA 1
ATOM 564 C C . ALA A 1 76 ? -12.510 8.404 -6.333 1.00 92.81 76 ALA A C 1
ATOM 566 O O . ALA A 1 76 ? -13.507 9.099 -6.536 1.00 92.81 76 ALA A O 1
ATOM 567 N N . ASP A 1 77 ? -12.145 7.422 -7.164 1.00 92.06 77 ASP A N 1
ATOM 568 C CA . ASP A 1 77 ? -12.939 6.981 -8.314 1.00 92.06 77 ASP A CA 1
ATOM 569 C C . ASP A 1 77 ? -13.687 5.681 -7.962 1.00 92.06 77 ASP A C 1
ATOM 571 O O . ASP A 1 77 ? -13.055 4.626 -7.874 1.00 92.06 77 ASP A O 1
ATOM 575 N N . PRO A 1 78 ? -15.023 5.712 -7.792 1.00 88.88 78 PRO A N 1
ATOM 576 C CA . PRO A 1 78 ? -15.795 4.538 -7.388 1.00 88.88 78 PRO A CA 1
ATOM 577 C C . PRO A 1 78 ? -15.880 3.453 -8.473 1.00 88.88 78 PRO A C 1
ATOM 579 O O . PRO A 1 78 ? -16.391 2.368 -8.204 1.00 88.88 78 PRO A O 1
ATOM 582 N N . TYR A 1 79 ? -15.425 3.732 -9.699 1.00 91.00 79 TYR A N 1
ATOM 583 C CA . TYR A 1 79 ? -15.390 2.759 -10.791 1.00 91.00 79 TYR A CA 1
ATOM 584 C C . TYR A 1 79 ? -14.047 2.029 -10.898 1.00 91.00 79 TYR A C 1
ATOM 586 O O . TYR A 1 79 ? -13.901 1.144 -11.744 1.00 91.00 79 TYR A O 1
ATOM 594 N N . ARG A 1 80 ? -13.054 2.392 -10.075 1.00 91.38 80 ARG A N 1
ATOM 595 C CA . ARG A 1 80 ? -11.778 1.675 -10.014 1.00 91.38 80 ARG A CA 1
ATOM 596 C C . ARG A 1 80 ? -11.916 0.396 -9.182 1.00 91.38 80 ARG A C 1
ATOM 598 O O . ARG A 1 80 ? -12.586 0.415 -8.149 1.00 91.38 80 ARG A O 1
ATOM 605 N N . PRO A 1 81 ? -11.265 -0.706 -9.595 1.00 95.44 81 PRO A N 1
ATOM 606 C CA . PRO A 1 81 ? -11.117 -1.878 -8.740 1.00 95.44 81 PRO A CA 1
ATOM 607 C C . PRO A 1 81 ? -10.396 -1.530 -7.432 1.00 95.44 81 PRO A C 1
ATOM 609 O O . PRO A 1 81 ? -9.587 -0.600 -7.393 1.00 95.44 81 PRO A O 1
ATOM 612 N N . ALA A 1 82 ? -10.649 -2.312 -6.379 1.00 95.38 82 ALA A N 1
ATOM 613 C CA . ALA A 1 82 ? -9.879 -2.219 -5.142 1.00 95.38 82 ALA A CA 1
ATOM 614 C C . ALA A 1 82 ? -8.378 -2.442 -5.426 1.00 95.38 82 ALA A C 1
ATOM 616 O O . ALA A 1 82 ? -8.037 -3.257 -6.292 1.00 95.38 82 ALA A O 1
ATOM 617 N N . PRO A 1 83 ? -7.477 -1.722 -4.736 1.00 97.94 83 PRO A N 1
ATOM 618 C CA . PRO A 1 83 ? -6.055 -1.853 -4.988 1.00 97.94 83 PRO A CA 1
ATOM 619 C C . PRO A 1 83 ? -5.499 -3.159 -4.416 1.00 97.94 83 PRO A C 1
ATOM 621 O O . PRO A 1 83 ? -6.054 -3.726 -3.475 1.00 97.94 83 PRO A O 1
ATOM 624 N N . PHE A 1 84 ? -4.350 -3.578 -4.940 1.00 98.50 84 PHE A N 1
ATOM 625 C CA . PHE A 1 84 ? -3.524 -4.610 -4.318 1.00 98.50 84 PHE A CA 1
ATOM 626 C C . PHE A 1 84 ? -2.533 -3.977 -3.341 1.00 98.50 84 PHE A C 1
ATOM 628 O O . PHE A 1 84 ? -1.915 -2.958 -3.652 1.00 98.50 84 PHE A O 1
ATOM 635 N N . VAL A 1 85 ? -2.348 -4.569 -2.166 1.00 98.56 85 VAL A N 1
ATOM 636 C CA . VAL A 1 85 ? -1.470 -4.007 -1.129 1.00 98.56 85 VAL A CA 1
ATOM 637 C C . VAL A 1 85 ? -0.170 -4.800 -1.025 1.00 98.56 85 VAL A C 1
ATOM 639 O O . VAL A 1 85 ? -0.212 -5.993 -0.754 1.00 98.56 85 VAL A O 1
ATOM 642 N N . TYR A 1 86 ? 0.988 -4.149 -1.150 1.00 98.50 86 TYR A N 1
ATOM 643 C CA . TYR A 1 86 ? 2.264 -4.732 -0.713 1.00 98.50 86 TYR A CA 1
ATOM 644 C C . TYR A 1 86 ? 2.633 -4.203 0.664 1.00 98.50 86 TYR A C 1
ATOM 646 O O . TYR A 1 86 ? 2.677 -2.992 0.868 1.00 98.50 86 TYR A O 1
ATOM 654 N N . VAL A 1 87 ? 2.941 -5.109 1.587 1.00 98.12 87 VAL A N 1
ATOM 655 C CA . VAL A 1 87 ? 3.404 -4.779 2.938 1.00 98.12 87 VAL A CA 1
ATOM 656 C C . VAL A 1 87 ? 4.812 -5.306 3.114 1.00 98.12 87 VAL A C 1
ATOM 658 O O . VAL A 1 87 ? 5.052 -6.498 2.923 1.00 98.12 87 VAL A O 1
ATOM 661 N N . ALA A 1 88 ? 5.743 -4.436 3.473 1.00 96.94 88 ALA A N 1
ATOM 662 C CA . ALA A 1 88 ? 7.118 -4.829 3.728 1.00 96.94 88 ALA A CA 1
ATOM 663 C C . ALA A 1 88 ? 7.804 -3.832 4.661 1.00 96.94 88 ALA A C 1
ATOM 665 O O . ALA A 1 88 ? 7.449 -2.654 4.706 1.00 96.94 88 ALA A O 1
ATOM 666 N N . ASP A 1 89 ? 8.842 -4.297 5.344 1.00 96.31 89 ASP A N 1
ATOM 667 C CA . ASP A 1 89 ? 9.813 -3.407 5.966 1.00 96.31 89 ASP A CA 1
ATOM 668 C C . ASP A 1 89 ? 10.754 -2.833 4.900 1.00 96.31 89 ASP A C 1
ATOM 670 O O . ASP A 1 89 ? 11.027 -3.478 3.884 1.00 96.31 89 ASP A O 1
ATOM 674 N N . GLY A 1 90 ? 11.300 -1.642 5.147 1.00 96.31 90 GLY A N 1
ATOM 675 C CA . GLY A 1 90 ? 12.195 -0.967 4.211 1.00 96.31 90 GLY A CA 1
ATOM 676 C C . GLY A 1 90 ? 11.952 0.532 4.146 1.00 96.31 90 GLY A C 1
ATOM 677 O O . GLY A 1 90 ? 11.454 1.126 5.102 1.00 96.31 90 GLY A O 1
ATOM 678 N N . ASP A 1 91 ? 12.325 1.108 3.011 1.00 96.94 91 ASP A N 1
ATOM 679 C CA . ASP A 1 91 ? 12.093 2.499 2.644 1.00 96.94 91 ASP A CA 1
ATOM 680 C C . ASP A 1 91 ? 12.013 2.663 1.118 1.00 96.94 91 ASP A C 1
ATOM 682 O O . ASP A 1 91 ? 11.891 1.687 0.375 1.00 96.94 91 ASP A O 1
ATOM 686 N N . ALA A 1 92 ? 12.042 3.906 0.633 1.00 96.50 92 ALA A N 1
ATOM 687 C CA . ALA A 1 92 ? 12.021 4.200 -0.793 1.00 96.50 92 ALA A CA 1
ATOM 688 C C . ALA A 1 92 ? 13.144 3.511 -1.592 1.00 96.50 92 ALA A C 1
ATOM 690 O O . ALA A 1 92 ? 12.947 3.271 -2.781 1.00 96.50 92 ALA A O 1
ATOM 691 N N . ASP A 1 93 ? 14.297 3.203 -0.993 1.00 95.75 93 ASP A N 1
ATOM 692 C CA . ASP A 1 93 ? 15.471 2.660 -1.687 1.00 95.75 93 ASP A CA 1
ATOM 693 C C . ASP A 1 93 ? 15.476 1.122 -1.760 1.00 95.75 93 ASP A C 1
ATOM 695 O O . ASP A 1 93 ? 16.150 0.531 -2.615 1.00 95.75 93 ASP A O 1
ATOM 699 N N . GLY A 1 94 ? 14.710 0.450 -0.900 1.00 95.75 94 GLY A N 1
ATOM 700 C CA . GLY A 1 94 ? 14.663 -1.006 -0.870 1.00 95.75 94 GLY A CA 1
ATOM 701 C C . GLY A 1 94 ? 13.828 -1.585 0.267 1.00 95.75 94 GLY A C 1
ATOM 702 O O . GLY A 1 94 ? 13.431 -0.894 1.202 1.00 95.75 94 GLY A O 1
ATOM 703 N N . LEU A 1 95 ? 13.591 -2.891 0.188 1.00 96.56 95 LEU A N 1
ATOM 704 C CA . LEU A 1 95 ? 12.860 -3.668 1.184 1.00 96.56 95 LEU A CA 1
ATOM 705 C C . LEU A 1 95 ? 13.800 -4.486 2.071 1.00 96.56 95 LEU A C 1
ATOM 707 O O . LEU A 1 95 ? 14.991 -4.649 1.793 1.00 96.56 95 LEU A O 1
ATOM 711 N N . ARG A 1 96 ? 13.237 -5.057 3.134 1.00 93.38 96 ARG A N 1
ATOM 712 C CA . ARG A 1 96 ? 13.870 -6.079 3.968 1.00 93.38 96 ARG A CA 1
ATOM 713 C C . ARG A 1 96 ? 13.039 -7.355 3.916 1.00 93.38 96 ARG A C 1
ATOM 715 O O . ARG A 1 96 ? 11.960 -7.414 4.490 1.00 93.38 96 ARG A O 1
ATOM 722 N N . VAL A 1 97 ? 13.562 -8.370 3.231 1.00 85.00 97 VAL A N 1
ATOM 723 C CA . VAL A 1 97 ? 12.916 -9.676 3.046 1.00 85.00 97 VAL A CA 1
ATOM 724 C C . VAL A 1 97 ? 13.969 -10.756 3.290 1.00 85.00 97 VAL A C 1
ATOM 726 O O . VAL A 1 97 ? 14.785 -11.057 2.422 1.00 85.00 97 VAL A O 1
ATOM 729 N N . PRO A 1 98 ? 13.957 -11.337 4.500 1.00 75.75 98 PRO A N 1
ATOM 730 C CA . PRO A 1 98 ? 15.093 -11.645 5.407 1.00 75.75 98 PRO A CA 1
ATOM 731 C C . PRO A 1 98 ? 16.445 -10.907 5.292 1.00 75.75 98 PRO A C 1
ATOM 733 O O . PRO A 1 98 ? 17.225 -10.919 6.245 1.00 75.75 98 PRO A O 1
ATOM 736 N N . GLY A 1 99 ? 16.750 -10.272 4.168 1.00 85.62 99 GLY A N 1
ATOM 737 C CA . GLY A 1 99 ? 17.916 -9.435 3.924 1.00 85.62 99 GLY A CA 1
ATOM 738 C C . GLY A 1 99 ? 17.533 -8.201 3.103 1.00 85.62 99 GLY A C 1
ATOM 739 O O . GLY A 1 99 ? 16.356 -8.006 2.797 1.00 85.62 99 GLY A O 1
ATOM 740 N N . PRO A 1 100 ? 18.499 -7.329 2.781 1.00 92.06 100 PRO A N 1
ATOM 741 C CA . PRO A 1 100 ? 18.232 -6.149 1.968 1.00 92.06 100 PRO A CA 1
ATOM 742 C C . PRO A 1 100 ? 17.855 -6.549 0.537 1.00 92.06 100 PRO A C 1
ATOM 744 O O . PRO A 1 100 ? 18.587 -7.299 -0.104 1.00 92.06 100 PRO A O 1
ATOM 747 N N . VAL A 1 101 ? 16.750 -6.002 0.038 1.00 95.56 101 VAL A N 1
ATOM 748 C CA . VAL A 1 101 ? 16.267 -6.171 -1.337 1.00 95.56 101 VAL A CA 1
ATOM 749 C C . VAL A 1 101 ? 16.212 -4.795 -2.001 1.00 95.56 101 VAL A C 1
ATOM 751 O O . VAL A 1 101 ? 15.351 -3.988 -1.653 1.00 95.56 101 VAL A O 1
ATOM 754 N N . PRO A 1 102 ? 17.114 -4.475 -2.941 1.00 96.12 102 PRO A N 1
ATOM 755 C CA . PRO A 1 102 ? 17.075 -3.211 -3.671 1.00 96.12 102 PRO A CA 1
ATOM 756 C C . PRO A 1 102 ? 15.765 -3.020 -4.445 1.00 96.12 102 PRO A C 1
ATOM 758 O O . PRO A 1 102 ? 15.188 -3.984 -4.949 1.00 96.12 102 PRO A O 1
ATOM 761 N N . ALA A 1 103 ? 15.335 -1.770 -4.639 1.00 96.06 103 ALA A N 1
ATOM 762 C CA . ALA A 1 103 ? 14.070 -1.477 -5.321 1.00 96.06 103 ALA A CA 1
ATOM 763 C C . ALA A 1 103 ? 13.932 -2.107 -6.722 1.00 96.06 103 ALA A C 1
ATOM 765 O O . ALA A 1 103 ? 12.853 -2.570 -7.083 1.00 96.06 103 ALA A O 1
ATOM 766 N N . ARG A 1 104 ? 15.022 -2.192 -7.497 1.00 94.88 104 ARG A N 1
ATOM 767 C CA . ARG A 1 104 ? 15.025 -2.851 -8.821 1.00 94.88 104 ARG A CA 1
ATOM 768 C C . ARG A 1 104 ? 14.749 -4.349 -8.748 1.00 94.88 104 ARG A C 1
ATOM 770 O O . ARG A 1 104 ? 14.042 -4.885 -9.590 1.00 94.88 104 ARG A O 1
ATOM 777 N N . GLU A 1 105 ? 15.302 -5.018 -7.742 1.00 95.69 105 GLU A N 1
ATOM 778 C CA . GLU A 1 105 ? 15.059 -6.442 -7.507 1.00 95.69 105 GLU A CA 1
ATOM 779 C C . GLU A 1 105 ? 13.608 -6.681 -7.074 1.00 95.69 105 GLU A C 1
ATOM 781 O O . GLU A 1 105 ? 12.956 -7.606 -7.553 1.00 95.69 105 GLU A O 1
ATOM 786 N N . PHE A 1 106 ? 13.061 -5.789 -6.244 1.00 96.44 106 PHE A N 1
ATOM 787 C CA . PHE A 1 106 ? 11.636 -5.800 -5.926 1.00 96.44 106 PHE A CA 1
ATOM 788 C C . PHE A 1 106 ? 10.756 -5.587 -7.168 1.00 96.44 106 PHE A C 1
ATOM 790 O O . PHE A 1 106 ? 9.779 -6.309 -7.345 1.00 96.44 106 PHE A O 1
ATOM 797 N N . GLY A 1 107 ? 11.106 -4.651 -8.055 1.00 96.31 107 GLY A N 1
ATOM 798 C CA . GLY A 1 107 ? 10.389 -4.440 -9.315 1.00 96.31 107 GLY A CA 1
ATOM 799 C C . GLY A 1 107 ? 10.313 -5.710 -10.170 1.00 96.31 107 GLY A C 1
ATOM 800 O O . GLY A 1 107 ? 9.244 -6.072 -10.655 1.00 96.31 107 GLY A O 1
ATOM 801 N N . GLU A 1 108 ? 11.416 -6.448 -10.282 1.00 95.56 108 GLU A N 1
ATOM 802 C CA . GLU A 1 108 ? 11.446 -7.751 -10.956 1.00 95.56 108 GLU A CA 1
ATOM 803 C C . GLU A 1 108 ? 10.560 -8.800 -10.265 1.00 95.56 108 GLU A C 1
ATOM 805 O O . GLU A 1 108 ? 9.901 -9.603 -10.932 1.00 95.56 108 GLU A O 1
ATOM 810 N N . LEU A 1 109 ? 10.505 -8.806 -8.934 1.00 95.06 109 LEU A N 1
ATOM 811 C CA . LEU A 1 109 ? 9.601 -9.690 -8.201 1.00 95.06 109 LEU A CA 1
ATOM 812 C C . LEU A 1 109 ? 8.131 -9.363 -8.516 1.00 95.06 109 LEU A C 1
ATOM 814 O O . LEU A 1 109 ? 7.348 -10.260 -8.818 1.00 95.06 109 LEU A O 1
ATOM 818 N N . VAL A 1 110 ? 7.782 -8.073 -8.518 1.00 96.69 110 VAL A N 1
ATOM 819 C CA . VAL A 1 110 ? 6.447 -7.560 -8.865 1.00 96.69 110 VAL A CA 1
ATOM 820 C C . VAL A 1 110 ? 6.047 -7.950 -10.290 1.00 96.69 110 VAL A C 1
ATOM 822 O O . VAL A 1 110 ? 4.912 -8.368 -10.506 1.00 96.69 110 VAL A O 1
ATOM 825 N N . LEU A 1 111 ? 6.972 -7.870 -11.256 1.00 95.75 111 LEU A N 1
ATOM 826 C CA . LEU A 1 111 ? 6.739 -8.280 -12.650 1.00 95.75 111 LEU A CA 1
ATOM 827 C C . LEU A 1 111 ? 6.256 -9.737 -12.764 1.00 95.75 111 LEU A C 1
ATOM 829 O O . LEU A 1 111 ? 5.556 -10.091 -13.713 1.00 95.75 111 LEU A O 1
ATOM 833 N N . ARG A 1 112 ? 6.666 -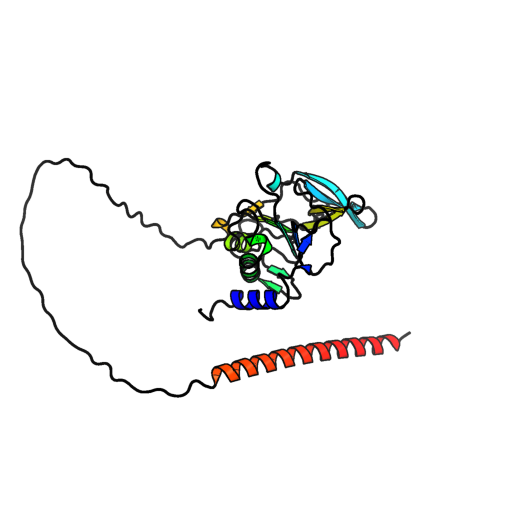10.590 -11.820 1.00 95.56 112 ARG A N 1
ATOM 834 C CA . ARG A 1 112 ? 6.391 -12.032 -11.810 1.00 95.56 112 ARG A CA 1
ATOM 835 C C . ARG A 1 112 ? 5.275 -12.425 -10.843 1.00 95.56 112 ARG A C 1
ATOM 837 O O . ARG A 1 112 ? 4.963 -13.609 -10.773 1.00 95.56 112 ARG A O 1
ATOM 844 N N . ASP A 1 113 ? 4.673 -11.485 -10.111 1.00 97.19 113 ASP A N 1
ATOM 845 C CA . ASP A 1 113 ? 3.662 -11.815 -9.104 1.00 97.19 113 ASP A CA 1
ATOM 846 C C . ASP A 1 113 ? 2.375 -12.343 -9.764 1.00 97.19 113 ASP A C 1
ATOM 848 O O . ASP A 1 113 ? 1.646 -11.572 -10.398 1.00 97.19 113 ASP A O 1
ATOM 852 N N . PRO A 1 114 ? 2.043 -13.638 -9.602 1.00 96.25 114 PRO A N 1
ATOM 853 C CA . PRO A 1 114 ? 0.897 -14.229 -10.280 1.00 96.25 114 PRO A CA 1
ATOM 854 C C . PRO A 1 114 ? -0.433 -13.610 -9.844 1.00 96.25 114 PRO A C 1
ATOM 856 O O . PRO A 1 114 ? -1.344 -13.525 -10.662 1.00 96.25 114 PRO A O 1
ATOM 859 N N . GLN A 1 115 ? -0.555 -13.149 -8.592 1.00 96.69 115 GLN A N 1
ATOM 860 C CA . GLN A 1 115 ? -1.793 -12.515 -8.133 1.00 96.69 115 GLN A CA 1
ATOM 861 C C . GLN A 1 115 ? -1.990 -11.165 -8.811 1.00 96.69 115 GLN A C 1
ATOM 863 O O . GLN A 1 115 ? -3.063 -10.881 -9.329 1.00 96.69 115 GLN A O 1
ATOM 868 N N . LEU A 1 116 ? -0.935 -10.352 -8.880 1.00 95.44 116 LEU A N 1
ATOM 869 C CA . LEU A 1 116 ? -1.018 -9.038 -9.508 1.00 95.44 116 LEU A CA 1
ATOM 870 C C . LEU A 1 116 ? -1.250 -9.128 -11.028 1.00 95.44 116 LEU A C 1
ATOM 872 O O . LEU A 1 116 ? -1.890 -8.245 -11.608 1.00 95.44 116 LEU A O 1
ATOM 876 N N . LEU A 1 117 ? -0.739 -10.184 -11.669 1.00 95.56 117 LEU A N 1
ATOM 877 C CA . LEU A 1 117 ? -0.947 -10.463 -13.093 1.00 95.56 117 LEU A CA 1
ATOM 878 C C . LEU A 1 117 ? -2.379 -10.917 -13.421 1.00 95.56 117 LEU A C 1
ATOM 880 O O . LEU A 1 117 ? -2.846 -10.640 -14.523 1.00 95.56 117 LEU A O 1
ATOM 884 N N . ASP A 1 118 ? -3.070 -11.584 -12.492 1.00 95.44 118 ASP A N 1
ATOM 885 C CA . ASP A 1 118 ? -4.460 -12.041 -12.675 1.00 95.44 118 ASP A CA 1
ATOM 886 C C . ASP A 1 118 ? -5.497 -10.931 -12.403 1.00 95.44 118 ASP A C 1
ATOM 888 O O . ASP A 1 118 ? -6.633 -10.983 -12.873 1.00 95.44 118 ASP A O 1
ATOM 892 N N . MET A 1 119 ? -5.106 -9.881 -11.674 1.00 94.44 119 MET A N 1
ATOM 893 C CA . MET A 1 119 ? -5.981 -8.748 -11.367 1.00 94.44 119 MET A CA 1
ATOM 894 C C . MET A 1 119 ? -6.303 -7.874 -12.586 1.00 94.44 119 MET A C 1
ATOM 896 O O . MET A 1 119 ? -5.476 -7.664 -13.475 1.00 94.44 119 MET A O 1
ATOM 900 N N . ASP A 1 120 ? -7.475 -7.232 -12.556 1.00 94.06 120 ASP A N 1
ATOM 901 C CA . ASP A 1 120 ? -7.881 -6.213 -13.533 1.00 94.06 120 ASP A CA 1
ATOM 902 C C . ASP A 1 120 ? -6.783 -5.157 -13.723 1.00 94.06 120 ASP A C 1
ATOM 904 O O . ASP A 1 120 ? -6.292 -4.612 -12.739 1.00 94.06 120 ASP A O 1
ATOM 908 N N . GLY A 1 121 ? -6.396 -4.848 -14.965 1.00 92.25 121 GLY A N 1
ATOM 909 C CA . GLY A 1 121 ? -5.284 -3.940 -15.291 1.00 92.25 121 GLY A CA 1
ATOM 910 C C . GLY A 1 121 ? -5.425 -2.500 -14.772 1.00 92.25 121 GLY A C 1
ATOM 911 O O . GLY A 1 121 ? -4.430 -1.785 -14.688 1.00 92.25 121 GLY A O 1
ATOM 912 N N . TYR A 1 122 ? -6.632 -2.069 -14.395 1.00 93.94 122 TYR A N 1
ATOM 913 C CA . TYR A 1 122 ? -6.884 -0.772 -13.766 1.00 93.94 122 TYR A CA 1
ATOM 914 C C . TYR A 1 122 ? -6.778 -0.795 -12.240 1.00 93.94 122 TYR A C 1
ATOM 916 O O . TYR A 1 122 ? -6.830 0.279 -11.635 1.00 93.94 122 TYR A O 1
ATOM 924 N N . ALA A 1 123 ? -6.635 -1.970 -11.617 1.00 96.00 123 ALA A N 1
ATOM 925 C CA . ALA A 1 123 ? -6.319 -2.064 -10.198 1.00 96.00 123 ALA A CA 1
ATOM 926 C C . ALA A 1 123 ? -4.965 -1.393 -9.929 1.00 96.00 123 ALA A C 1
ATOM 928 O O . ALA A 1 123 ? -3.952 -1.687 -10.575 1.00 96.00 123 ALA A O 1
ATOM 929 N N . GLU A 1 124 ? -4.969 -0.457 -8.991 1.00 97.44 124 GLU A N 1
ATOM 930 C CA . GLU A 1 124 ? -3.768 0.239 -8.544 1.00 97.44 124 GLU A CA 1
ATOM 931 C C . GLU A 1 124 ? -3.095 -0.546 -7.415 1.00 97.44 124 GLU A C 1
ATOM 933 O O . GLU A 1 124 ? -3.638 -1.529 -6.911 1.00 97.44 124 GLU A O 1
ATOM 938 N N . VAL A 1 125 ? -1.897 -0.129 -7.024 1.00 98.62 125 VAL A N 1
ATOM 939 C CA . VAL A 1 125 ? -1.138 -0.781 -5.955 1.00 98.62 125 VAL A CA 1
ATOM 940 C C . VAL A 1 125 ? -0.879 0.209 -4.830 1.00 98.62 125 VAL A C 1
ATOM 942 O O . VAL A 1 125 ? -0.626 1.383 -5.089 1.00 98.62 125 VAL A O 1
ATOM 945 N N . VAL A 1 126 ? -0.924 -0.245 -3.580 1.00 98.75 126 VAL A N 1
ATOM 946 C CA . VAL A 1 126 ? -0.527 0.552 -2.413 1.00 98.75 126 VAL A CA 1
ATOM 947 C C . VAL A 1 126 ? 0.725 -0.055 -1.792 1.00 98.75 126 VAL A C 1
ATOM 949 O O . VAL A 1 126 ? 0.733 -1.229 -1.420 1.00 98.75 126 VAL A O 1
ATOM 952 N N . ALA A 1 127 ? 1.779 0.750 -1.662 1.00 98.50 127 ALA A N 1
ATOM 953 C CA . ALA A 1 127 ? 2.988 0.380 -0.939 1.00 98.50 127 ALA A CA 1
ATOM 954 C C . ALA A 1 127 ? 2.847 0.755 0.541 1.00 98.50 127 ALA A C 1
ATOM 956 O O . ALA A 1 127 ? 2.992 1.919 0.921 1.00 98.50 127 ALA A O 1
ATOM 957 N N . VAL A 1 128 ? 2.598 -0.246 1.382 1.00 98.38 128 VAL A N 1
ATOM 958 C CA . VAL A 1 128 ? 2.672 -0.152 2.845 1.00 98.38 128 VAL A CA 1
ATOM 959 C C . VAL A 1 128 ? 4.098 -0.500 3.259 1.00 98.38 128 VAL A C 1
ATOM 961 O O . VAL A 1 128 ? 4.389 -1.574 3.785 1.00 98.38 128 VAL A O 1
ATOM 964 N N . VAL A 1 129 ? 4.997 0.418 2.921 1.00 97.94 129 VAL A N 1
ATOM 965 C CA . VAL A 1 129 ? 6.412 0.401 3.292 1.00 97.94 129 VAL A CA 1
ATOM 966 C C . VAL A 1 129 ? 6.704 1.745 3.968 1.00 97.94 129 VAL A C 1
ATOM 968 O O . VAL A 1 129 ? 6.255 2.785 3.463 1.00 97.94 129 VAL A O 1
ATOM 971 N N . PRO A 1 130 ? 7.389 1.780 5.124 1.00 96.19 130 PRO A N 1
ATOM 972 C CA . PRO A 1 130 ? 7.710 3.041 5.784 1.00 96.19 130 PRO A CA 1
ATOM 973 C C . PRO A 1 130 ? 8.474 3.973 4.842 1.00 96.19 130 PRO A C 1
ATOM 975 O O . PRO A 1 130 ? 9.454 3.552 4.253 1.00 96.19 130 PRO A O 1
ATOM 978 N N . HIS A 1 131 ? 8.057 5.232 4.683 1.00 95.50 131 HIS A N 1
ATOM 979 C CA . HIS A 1 131 ? 8.780 6.205 3.848 1.00 95.50 131 HIS A CA 1
ATOM 980 C C . HIS A 1 131 ? 9.025 5.739 2.397 1.00 95.50 131 HIS A C 1
ATOM 982 O O . HIS A 1 131 ? 10.054 6.055 1.800 1.00 95.50 131 HIS A O 1
ATOM 988 N N . ALA A 1 132 ? 8.089 4.976 1.822 1.00 96.62 132 ALA A N 1
ATOM 989 C CA . ALA A 1 132 ? 8.213 4.404 0.480 1.00 96.62 132 ALA A CA 1
ATOM 990 C C . ALA A 1 132 ? 8.377 5.457 -0.626 1.00 96.62 132 ALA A C 1
ATOM 992 O O . ALA A 1 132 ? 8.953 5.177 -1.677 1.00 96.62 132 ALA A O 1
ATOM 993 N N . ARG A 1 133 ? 7.837 6.663 -0.423 1.00 95.00 133 ARG A N 1
ATOM 994 C CA . ARG A 1 133 ? 7.940 7.745 -1.398 1.00 95.00 133 ARG A CA 1
ATOM 995 C C . ARG A 1 133 ? 9.255 8.510 -1.209 1.00 95.00 133 ARG A C 1
ATOM 997 O O . ARG A 1 133 ? 9.504 9.007 -0.110 1.00 95.00 133 ARG A O 1
ATOM 1004 N N . PRO A 1 134 ? 10.058 8.700 -2.273 1.00 92.44 134 PRO A N 1
ATOM 1005 C CA . PRO A 1 134 ? 11.213 9.590 -2.228 1.00 92.44 134 PRO A CA 1
ATOM 1006 C C . PRO A 1 134 ? 10.830 10.999 -1.763 1.00 92.44 134 PRO A C 1
ATOM 1008 O O . PRO A 1 134 ? 9.837 11.567 -2.222 1.00 92.44 134 PRO A O 1
ATOM 1011 N N . SER A 1 135 ? 11.629 11.577 -0.868 1.00 86.25 135 SER A N 1
ATOM 1012 C CA . SER A 1 135 ? 11.385 12.915 -0.331 1.00 86.25 135 SER A CA 1
ATOM 1013 C C . SER A 1 135 ? 11.947 14.025 -1.229 1.00 86.25 135 SER A C 1
ATOM 1015 O O . SER A 1 135 ? 12.904 13.847 -1.991 1.00 86.25 135 SER A O 1
ATOM 1017 N N . GLY A 1 136 ? 11.349 15.216 -1.127 1.00 83.88 136 GLY A N 1
ATOM 1018 C CA . GLY A 1 136 ? 11.797 16.404 -1.852 1.00 83.88 136 GLY A CA 1
ATOM 1019 C C . GLY A 1 136 ? 11.619 16.289 -3.369 1.00 83.88 136 GLY A C 1
ATOM 1020 O O . GLY A 1 136 ? 10.550 15.942 -3.858 1.00 83.88 136 GLY A O 1
ATOM 1021 N N . THR A 1 137 ? 12.666 16.635 -4.120 1.00 84.44 137 THR A N 1
ATOM 1022 C CA . THR A 1 137 ? 12.665 16.649 -5.595 1.00 84.44 137 THR A CA 1
ATOM 1023 C C . THR A 1 137 ? 13.262 15.382 -6.209 1.00 84.44 137 THR A C 1
ATOM 1025 O O . THR A 1 137 ? 13.574 15.377 -7.401 1.00 84.44 137 THR A O 1
ATOM 1028 N N . ARG A 1 138 ? 13.515 14.337 -5.410 1.00 90.38 138 ARG A N 1
ATOM 1029 C CA . ARG A 1 138 ? 14.104 13.095 -5.917 1.00 90.38 138 ARG A CA 1
ATOM 1030 C C . ARG A 1 138 ? 13.093 12.396 -6.845 1.00 90.38 138 ARG A C 1
ATOM 1032 O O . ARG A 1 138 ? 11.934 12.260 -6.454 1.00 90.38 138 ARG A O 1
ATOM 1039 N N . PRO A 1 139 ? 13.497 11.967 -8.057 1.00 90.62 139 PRO A N 1
ATOM 1040 C CA . PRO A 1 139 ? 12.602 11.249 -8.961 1.00 90.62 139 PRO A CA 1
ATOM 1041 C C . PRO A 1 139 ? 12.184 9.892 -8.381 1.00 90.62 139 PRO A C 1
ATOM 1043 O O . PRO A 1 139 ? 12.871 9.334 -7.524 1.00 90.62 139 PRO A O 1
ATOM 1046 N N . ALA A 1 140 ? 11.061 9.363 -8.874 1.00 93.75 140 ALA A N 1
ATOM 1047 C CA . ALA A 1 140 ? 10.570 8.043 -8.490 1.00 93.75 140 ALA A CA 1
ATOM 1048 C C . ALA A 1 140 ? 11.394 6.897 -9.107 1.00 93.75 140 ALA A C 1
ATOM 1050 O O . ALA A 1 140 ? 11.408 5.802 -8.547 1.00 93.75 140 ALA A O 1
ATOM 1051 N N . GLU A 1 141 ? 12.103 7.134 -10.213 1.00 94.38 141 GLU A N 1
ATOM 1052 C CA . GLU A 1 141 ? 13.031 6.168 -10.814 1.00 94.38 141 GLU A CA 1
ATOM 1053 C C . GLU A 1 141 ? 13.979 5.562 -9.761 1.00 94.38 141 GLU A C 1
ATOM 1055 O O . GLU A 1 141 ? 14.603 6.277 -8.970 1.00 94.38 141 GLU A O 1
ATOM 1060 N N . GLY A 1 142 ? 14.093 4.230 -9.747 1.00 94.50 142 GLY A N 1
ATOM 1061 C CA . GLY A 1 142 ? 14.956 3.516 -8.807 1.00 94.50 142 GLY A CA 1
ATOM 1062 C C . GLY A 1 142 ? 14.442 3.457 -7.369 1.00 94.50 142 GLY A C 1
ATOM 1063 O O . GLY A 1 142 ? 15.171 2.971 -6.510 1.00 94.50 142 GLY A O 1
ATOM 1064 N N . SER A 1 143 ? 13.228 3.943 -7.094 1.00 97.19 143 SER A N 1
ATOM 1065 C CA . SER A 1 143 ? 12.557 3.774 -5.800 1.00 97.19 143 SER A CA 1
ATOM 1066 C C . SER A 1 143 ? 11.514 2.659 -5.837 1.00 97.19 143 SER A C 1
ATOM 1068 O O . SER A 1 143 ? 11.066 2.275 -6.915 1.00 97.19 143 SER A O 1
ATOM 1070 N N . ILE A 1 144 ? 11.077 2.171 -4.675 1.00 97.62 144 ILE A N 1
ATOM 1071 C CA . ILE A 1 144 ? 10.021 1.153 -4.551 1.00 97.62 144 ILE A CA 1
ATOM 1072 C C . ILE A 1 144 ? 8.769 1.459 -5.394 1.00 97.62 144 ILE A C 1
ATOM 1074 O O . ILE A 1 144 ? 8.412 0.618 -6.222 1.00 97.62 144 ILE A O 1
ATOM 1078 N N . PRO A 1 145 ? 8.105 2.626 -5.267 1.00 97.62 145 PRO A N 1
ATOM 1079 C CA . PRO A 1 145 ? 6.928 2.919 -6.083 1.00 97.62 145 PRO A CA 1
ATOM 1080 C C . PRO A 1 145 ? 7.261 3.111 -7.569 1.00 97.62 145 PRO A C 1
ATOM 1082 O O . PRO A 1 145 ? 6.418 2.812 -8.409 1.00 97.62 145 PRO A O 1
ATOM 1085 N N . GLY A 1 146 ? 8.469 3.571 -7.919 1.00 97.69 146 GLY A N 1
ATOM 1086 C CA . GLY A 1 146 ? 8.880 3.719 -9.320 1.00 97.69 146 GLY A CA 1
ATOM 1087 C C . GLY A 1 146 ? 9.144 2.383 -10.009 1.00 97.69 146 GLY A C 1
ATOM 1088 O O . GLY A 1 146 ? 8.572 2.106 -11.060 1.00 97.69 146 GLY A O 1
ATOM 1089 N N . GLU A 1 147 ? 9.965 1.529 -9.398 1.00 97.81 147 GLU A N 1
ATOM 1090 C CA . GLU A 1 147 ? 10.270 0.192 -9.916 1.00 97.81 147 GLU A CA 1
ATOM 1091 C C . GLU A 1 147 ? 9.023 -0.701 -9.899 1.00 97.81 147 GLU A C 1
ATOM 1093 O O . GLU A 1 147 ? 8.777 -1.421 -10.866 1.00 97.81 147 GLU A O 1
ATOM 1098 N N . GLY A 1 148 ? 8.178 -0.595 -8.869 1.00 97.81 148 GLY A N 1
ATOM 1099 C CA . GLY A 1 148 ? 6.878 -1.262 -8.826 1.00 97.81 148 GLY A CA 1
ATOM 1100 C C . GLY A 1 148 ? 5.952 -0.817 -9.963 1.00 97.81 148 GLY A C 1
ATOM 1101 O O . GLY A 1 148 ? 5.420 -1.662 -10.689 1.00 97.81 148 GLY A O 1
ATOM 1102 N N . ALA A 1 149 ? 5.780 0.494 -10.172 1.00 98.06 149 ALA A N 1
ATOM 1103 C CA . ALA A 1 149 ? 4.894 1.028 -11.211 1.00 98.06 149 ALA A CA 1
ATOM 1104 C C . ALA A 1 149 ? 5.352 0.651 -12.621 1.00 98.06 149 ALA A C 1
ATOM 1106 O O . ALA A 1 149 ? 4.547 0.205 -13.442 1.00 98.06 149 ALA A O 1
ATOM 1107 N N . ARG A 1 150 ? 6.655 0.770 -12.885 1.00 96.69 150 ARG A N 1
ATOM 1108 C CA . ARG A 1 150 ? 7.265 0.404 -14.164 1.00 96.69 150 ARG A CA 1
ATOM 1109 C C . ARG A 1 150 ? 7.069 -1.075 -14.496 1.00 96.69 150 ARG A C 1
ATOM 1111 O O . ARG A 1 150 ? 6.652 -1.400 -15.602 1.00 96.69 150 ARG A O 1
ATOM 1118 N N . ASN A 1 151 ? 7.340 -1.964 -13.541 1.00 96.88 151 ASN A N 1
ATOM 1119 C CA . ASN A 1 151 ? 7.317 -3.409 -13.776 1.00 96.88 151 ASN A CA 1
ATOM 1120 C C . ASN A 1 151 ? 5.908 -4.015 -13.770 1.00 96.88 151 ASN A C 1
ATOM 1122 O O . ASN A 1 151 ? 5.660 -4.997 -14.461 1.00 96.88 151 ASN A O 1
ATOM 1126 N N . SER A 1 152 ? 4.964 -3.426 -13.034 1.00 96.81 152 SER A N 1
ATOM 1127 C CA . SER A 1 152 ? 3.562 -3.875 -13.041 1.00 96.81 152 SER A CA 1
ATOM 1128 C C . SER A 1 152 ? 2.703 -3.213 -14.120 1.00 96.81 152 SER A C 1
ATOM 1130 O O . SER A 1 152 ? 1.578 -3.653 -14.341 1.00 96.81 152 SER A O 1
ATOM 1132 N N . ALA A 1 153 ? 3.192 -2.142 -14.760 1.00 96.25 153 ALA A N 1
ATOM 1133 C CA . ALA A 1 153 ? 2.406 -1.244 -15.610 1.00 96.25 153 ALA A CA 1
ATOM 1134 C C . ALA A 1 153 ? 1.156 -0.659 -14.911 1.00 96.25 153 ALA A C 1
ATOM 1136 O O . ALA A 1 153 ? 0.174 -0.300 -15.565 1.00 96.25 153 ALA A O 1
ATOM 1137 N N . ARG A 1 154 ? 1.196 -0.537 -13.577 1.00 96.94 154 ARG A N 1
ATOM 1138 C CA . ARG A 1 154 ? 0.115 -0.009 -12.728 1.00 96.94 154 ARG A CA 1
ATOM 1139 C C . ARG A 1 154 ? 0.561 1.262 -12.022 1.00 96.94 154 ARG A C 1
ATOM 1141 O O . ARG A 1 154 ? 1.751 1.525 -11.883 1.00 96.94 154 ARG A O 1
ATOM 1148 N N . ASN A 1 155 ? -0.395 2.050 -11.538 1.00 97.75 155 ASN A N 1
ATOM 1149 C CA . ASN A 1 155 ? -0.071 3.179 -10.667 1.00 97.75 155 ASN A CA 1
ATOM 1150 C C . ASN A 1 155 ? 0.121 2.701 -9.232 1.00 97.75 155 ASN A C 1
ATOM 1152 O O . ASN A 1 155 ? -0.598 1.813 -8.772 1.00 97.75 155 ASN A O 1
ATOM 1156 N N . TRP A 1 156 ? 1.065 3.324 -8.537 1.00 98.38 156 TRP A N 1
ATOM 1157 C CA . TRP A 1 156 ? 1.421 2.998 -7.164 1.00 98.38 156 TRP A CA 1
ATOM 1158 C C . TRP A 1 156 ? 1.147 4.176 -6.245 1.00 98.38 156 TRP A C 1
ATOM 1160 O O . TRP A 1 156 ? 1.557 5.300 -6.526 1.00 98.38 156 TRP A O 1
ATOM 1170 N N . TRP A 1 157 ? 0.483 3.918 -5.128 1.00 98.44 157 TRP A N 1
ATOM 1171 C CA . TRP A 1 157 ? 0.292 4.874 -4.051 1.00 98.44 157 TRP A CA 1
ATOM 1172 C C . TRP A 1 157 ? 1.318 4.639 -2.955 1.00 98.44 157 TRP A C 1
ATOM 1174 O O . TRP A 1 157 ? 1.506 3.519 -2.482 1.00 98.44 157 TRP A O 1
ATOM 1184 N N . SER A 1 158 ? 1.984 5.713 -2.550 1.00 97.94 158 SER A N 1
ATOM 1185 C CA . SER A 1 158 ? 2.996 5.710 -1.495 1.00 97.94 158 SER A CA 1
ATOM 1186 C C . SER A 1 158 ? 2.987 7.041 -0.749 1.00 97.94 158 SER A C 1
ATOM 1188 O O . SER A 1 158 ? 2.449 8.035 -1.236 1.00 97.94 158 SER A O 1
ATOM 1190 N N . THR A 1 159 ? 3.591 7.086 0.431 1.00 96.06 159 THR A N 1
ATOM 1191 C CA . THR A 1 159 ? 3.757 8.314 1.218 1.00 96.06 159 THR A CA 1
ATOM 1192 C C . THR A 1 159 ? 5.198 8.425 1.712 1.00 96.06 159 THR A C 1
ATOM 1194 O O . THR A 1 159 ? 5.932 7.436 1.764 1.00 96.06 159 THR A O 1
ATOM 1197 N N . ASP A 1 160 ? 5.615 9.646 2.031 1.00 93.25 160 ASP A N 1
ATOM 1198 C CA . ASP A 1 160 ? 6.891 9.932 2.692 1.00 93.25 160 ASP A CA 1
ATOM 1199 C C . ASP A 1 160 ? 6.814 9.716 4.213 1.00 93.25 160 ASP A C 1
ATOM 1201 O O . ASP A 1 160 ? 7.819 9.833 4.910 1.00 93.25 160 ASP A O 1
ATOM 1205 N N . SER A 1 161 ? 5.628 9.390 4.731 1.00 93.75 161 SER A N 1
ATOM 1206 C CA . SER A 1 161 ? 5.375 9.062 6.130 1.00 93.75 161 SER A CA 1
ATOM 1207 C C . SER A 1 161 ? 5.619 7.575 6.415 1.00 93.75 161 SER A C 1
ATOM 1209 O O . SER A 1 161 ? 5.615 6.731 5.517 1.00 93.75 161 SER A O 1
ATOM 1211 N N . ALA A 1 162 ? 5.829 7.229 7.685 1.00 95.06 162 ALA A N 1
ATOM 1212 C CA . ALA A 1 162 ? 5.912 5.832 8.095 1.00 95.06 162 ALA A CA 1
ATOM 1213 C C . ALA A 1 162 ? 4.518 5.182 8.019 1.00 95.06 162 ALA A C 1
ATOM 1215 O O . ALA A 1 162 ? 3.531 5.763 8.478 1.00 95.06 162 ALA A O 1
ATOM 1216 N N . THR A 1 163 ? 4.432 3.983 7.440 1.00 96.69 163 THR A N 1
ATOM 1217 C CA . THR A 1 163 ? 3.165 3.273 7.218 1.00 96.69 163 THR A CA 1
ATOM 1218 C C . THR A 1 163 ? 3.183 1.881 7.826 1.00 96.69 163 THR A C 1
ATOM 1220 O O . THR A 1 163 ? 4.239 1.297 8.061 1.00 96.69 163 THR A O 1
ATOM 1223 N N . THR A 1 164 ? 1.996 1.356 8.109 1.00 96.88 164 THR A N 1
ATOM 1224 C CA . THR A 1 164 ? 1.787 -0.032 8.522 1.00 96.88 164 THR A CA 1
ATOM 1225 C C . THR A 1 164 ? 0.377 -0.487 8.137 1.00 96.88 164 THR A C 1
ATOM 1227 O O . THR A 1 164 ? -0.409 0.290 7.592 1.00 96.88 164 THR A O 1
ATOM 1230 N N . LEU A 1 165 ? 0.040 -1.741 8.429 1.00 97.62 165 LEU A N 1
ATOM 1231 C CA . LEU A 1 165 ? -1.343 -2.203 8.427 1.00 97.62 165 LEU A CA 1
ATOM 1232 C C . LEU A 1 165 ? -1.919 -2.139 9.837 1.00 97.62 165 LEU A C 1
ATOM 1234 O O . LEU A 1 165 ? -1.350 -2.694 10.777 1.00 97.62 165 LEU A O 1
ATOM 1238 N N . HIS A 1 166 ? -3.088 -1.524 9.967 1.00 97.31 166 HIS A N 1
ATOM 1239 C CA . HIS A 1 166 ? -3.898 -1.620 11.170 1.00 97.31 166 HIS A CA 1
ATOM 1240 C C . HIS A 1 166 ? -4.939 -2.731 11.003 1.00 97.31 166 HIS A C 1
ATOM 1242 O O . HIS A 1 166 ? -5.598 -2.805 9.968 1.00 97.31 166 HIS A O 1
ATOM 1248 N N . HIS A 1 167 ? -5.085 -3.573 12.026 1.00 97.44 167 HIS A N 1
ATOM 1249 C CA . HIS A 1 167 ? -6.106 -4.614 12.105 1.00 97.44 167 HIS A CA 1
ATOM 1250 C C . HIS A 1 167 ? -7.035 -4.319 13.279 1.00 97.44 167 HIS A C 1
ATOM 1252 O O . HIS A 1 167 ? -6.573 -4.258 14.422 1.00 97.44 167 HIS A O 1
ATOM 1258 N N . ASP A 1 168 ? -8.326 -4.169 13.001 1.00 96.38 168 ASP A N 1
ATOM 1259 C CA . ASP A 1 168 ? -9.353 -4.086 14.032 1.00 96.38 168 ASP A CA 1
ATOM 1260 C C . ASP A 1 168 ? -9.833 -5.503 14.397 1.00 96.38 168 ASP A C 1
ATOM 1262 O O . ASP A 1 168 ? -10.562 -6.126 13.620 1.00 96.38 168 ASP A O 1
ATOM 1266 N N . PRO A 1 169 ? -9.481 -6.028 15.586 1.00 93.56 169 PRO A N 1
ATOM 1267 C CA . PRO A 1 169 ? -9.857 -7.380 15.981 1.00 93.56 169 PRO A CA 1
ATOM 1268 C C . PRO A 1 169 ? -11.361 -7.546 16.233 1.00 93.56 169 PRO A C 1
ATOM 1270 O O . PRO A 1 169 ? -11.834 -8.679 16.275 1.00 93.56 169 PRO A O 1
ATOM 1273 N N . ALA A 1 170 ? -12.117 -6.460 16.435 1.00 95.06 170 ALA A N 1
ATOM 1274 C CA . ALA A 1 170 ? -13.556 -6.548 16.663 1.00 95.06 170 ALA A CA 1
ATOM 1275 C C . ALA A 1 170 ? -14.326 -6.837 15.368 1.00 95.06 170 ALA A C 1
ATOM 1277 O O . ALA A 1 170 ? -15.367 -7.494 15.406 1.00 95.06 170 ALA A O 1
ATOM 1278 N N . THR A 1 171 ? -13.817 -6.347 14.237 1.00 94.88 171 THR A N 1
ATOM 1279 C CA . THR A 1 171 ? -14.455 -6.485 12.922 1.00 94.88 171 THR A CA 1
ATOM 1280 C C . THR A 1 171 ? -13.698 -7.413 11.974 1.00 94.88 171 THR A C 1
ATOM 1282 O O . THR A 1 171 ? -14.269 -7.823 10.970 1.00 94.88 171 THR A O 1
ATOM 1285 N N . GLY A 1 172 ? -12.439 -7.751 12.275 1.00 95.62 172 GLY A N 1
ATOM 1286 C CA . GLY A 1 172 ? -11.562 -8.485 11.360 1.00 95.62 172 GLY A CA 1
ATOM 1287 C C . GLY A 1 172 ? -11.131 -7.644 10.154 1.00 95.62 172 GLY A C 1
ATOM 1288 O O . GLY A 1 172 ? -10.827 -8.195 9.096 1.00 95.62 172 GLY A O 1
ATOM 1289 N N . THR A 1 173 ? -11.169 -6.312 10.275 1.00 98.00 173 THR A N 1
ATOM 1290 C CA . THR A 1 173 ? -10.926 -5.396 9.153 1.00 98.00 173 THR A CA 1
ATOM 1291 C C . THR A 1 173 ? -9.492 -4.884 9.160 1.00 98.00 173 THR A C 1
ATOM 1293 O O . THR A 1 173 ? -8.986 -4.418 10.183 1.00 98.00 173 THR A O 1
ATOM 1296 N N . TYR A 1 174 ? -8.853 -4.920 7.996 1.00 98.56 174 TYR A N 1
ATOM 1297 C CA . TYR A 1 174 ? -7.571 -4.293 7.726 1.00 98.56 174 TYR A CA 1
ATOM 1298 C C . TYR A 1 174 ? -7.752 -2.926 7.080 1.00 98.56 174 TYR A C 1
ATOM 1300 O O . TYR A 1 174 ? -8.549 -2.755 6.162 1.00 98.56 174 TYR A O 1
ATOM 1308 N N . THR A 1 175 ? -6.939 -1.967 7.510 1.00 98.44 175 THR A N 1
ATOM 1309 C CA . THR A 1 175 ? -6.779 -0.666 6.852 1.00 98.44 175 THR A CA 1
ATOM 1310 C C . THR A 1 175 ? -5.299 -0.352 6.706 1.00 98.44 175 THR A C 1
ATOM 1312 O O . THR A 1 175 ? -4.470 -0.764 7.525 1.00 98.44 175 THR A O 1
ATOM 1315 N N . VAL A 1 176 ? -4.955 0.410 5.670 1.00 98.31 176 VAL A N 1
ATOM 1316 C CA . VAL A 1 176 ? -3.641 1.053 5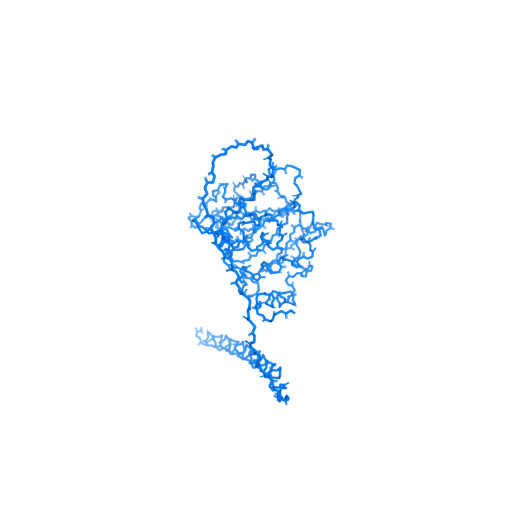.612 1.00 98.31 176 VAL A CA 1
ATOM 1317 C C . VAL A 1 176 ? -3.588 2.115 6.702 1.00 98.31 176 VAL A C 1
ATOM 1319 O O . VAL A 1 176 ? -4.568 2.826 6.915 1.00 98.31 176 VAL A O 1
ATOM 1322 N N . ALA A 1 177 ? -2.463 2.226 7.400 1.00 97.25 177 ALA A N 1
ATOM 1323 C CA . ALA A 1 177 ? -2.312 3.151 8.506 1.00 97.25 177 ALA A CA 1
ATOM 1324 C C . ALA A 1 177 ? -1.056 4.014 8.394 1.00 97.25 177 ALA A C 1
ATOM 1326 O O . ALA A 1 177 ? 0.010 3.533 8.007 1.00 97.25 177 ALA A O 1
ATOM 1327 N N . LEU A 1 178 ? -1.183 5.282 8.787 1.00 97.12 178 LEU A N 1
ATOM 1328 C CA . LEU A 1 178 ? -0.056 6.186 8.999 1.00 97.12 178 LEU A CA 1
ATOM 1329 C C . LEU A 1 178 ? 0.359 6.148 10.468 1.00 97.12 178 LEU A C 1
ATOM 1331 O O . LEU A 1 178 ? -0.464 6.350 11.365 1.00 97.12 178 LEU A O 1
ATOM 1335 N N . LEU A 1 179 ? 1.645 5.903 10.702 1.00 95.94 179 LEU A N 1
ATOM 1336 C CA . LEU A 1 179 ? 2.247 5.972 12.028 1.00 95.94 179 LEU A CA 1
ATOM 1337 C C . LEU A 1 179 ? 2.458 7.440 12.439 1.00 95.94 179 LEU A C 1
ATOM 1339 O O . LEU A 1 179 ? 2.680 8.290 11.572 1.00 95.94 179 LEU A O 1
ATOM 1343 N N . PRO A 1 180 ? 2.409 7.759 13.745 1.00 94.12 180 PRO A N 1
ATOM 1344 C CA . PRO A 1 180 ? 2.743 9.095 14.221 1.00 94.12 180 PRO A CA 1
ATOM 1345 C C . PRO A 1 180 ? 4.180 9.472 13.838 1.00 94.12 180 PRO A C 1
ATOM 1347 O O . PRO A 1 180 ? 5.067 8.621 13.740 1.00 94.12 180 PRO A O 1
ATOM 1350 N N . GLY A 1 181 ? 4.404 10.768 13.623 1.00 88.62 181 GLY A N 1
ATOM 1351 C CA . GLY A 1 181 ? 5.722 11.311 13.318 1.00 88.62 181 GLY A CA 1
ATOM 1352 C C . GLY A 1 181 ? 6.707 11.159 14.485 1.00 88.62 181 GLY A C 1
ATOM 1353 O O . GLY A 1 181 ? 6.312 10.849 15.611 1.00 88.62 181 GLY A O 1
ATOM 1354 N N . PRO A 1 182 ? 8.006 11.429 14.262 1.00 85.50 182 PRO A N 1
ATOM 1355 C CA . PRO A 1 182 ? 9.036 11.321 15.302 1.00 85.50 182 PRO A CA 1
ATOM 1356 C C . PRO A 1 182 ? 8.833 12.295 16.476 1.00 85.50 182 PRO A C 1
ATOM 1358 O O . PRO A 1 182 ? 9.389 12.094 17.551 1.00 85.50 182 PRO A O 1
ATOM 1361 N N . ASP A 1 183 ? 8.035 13.347 16.287 1.00 86.00 183 ASP A N 1
ATOM 1362 C CA . ASP A 1 183 ? 7.607 14.281 17.331 1.00 86.00 183 ASP A CA 1
ATOM 1363 C C . ASP A 1 183 ? 6.382 13.783 18.127 1.00 86.00 183 ASP A C 1
ATOM 1365 O O . ASP A 1 183 ? 5.858 14.503 18.981 1.00 86.00 183 ASP A O 1
ATOM 1369 N N . GLY A 1 184 ? 5.915 12.562 17.846 1.00 82.62 184 GLY A N 1
ATOM 1370 C CA . GLY A 1 184 ? 4.755 11.928 18.462 1.00 82.62 184 GLY A CA 1
ATOM 1371 C C . GLY A 1 184 ? 3.415 12.486 17.985 1.00 82.62 184 GLY A C 1
ATOM 1372 O O . GLY A 1 184 ? 2.371 12.074 18.495 1.00 82.62 184 GLY A O 1
ATOM 1373 N N . ARG A 1 185 ? 3.408 13.425 17.029 1.00 85.06 185 ARG A N 1
ATOM 1374 C CA . ARG A 1 185 ? 2.162 13.966 16.486 1.00 85.06 185 ARG A CA 1
ATOM 1375 C C . ARG A 1 185 ? 1.551 12.982 15.489 1.00 85.06 185 ARG A C 1
ATOM 1377 O O . ARG A 1 185 ? 2.293 12.317 14.766 1.00 85.06 185 ARG A O 1
ATOM 1384 N N . PRO A 1 186 ? 0.210 12.896 15.415 1.00 78.69 186 PRO A N 1
ATOM 1385 C CA . PRO A 1 186 ? -0.450 12.146 14.353 1.00 78.69 186 PRO A CA 1
ATOM 1386 C C . PRO A 1 186 ? 0.055 12.590 12.978 1.00 78.69 186 PRO A C 1
ATOM 1388 O O . PRO A 1 186 ? 0.331 13.777 12.775 1.00 78.69 186 PRO A O 1
ATOM 1391 N N . ALA A 1 187 ? 0.167 11.643 12.047 1.00 81.56 187 ALA A N 1
ATOM 1392 C CA . ALA A 1 187 ? 0.556 11.951 10.678 1.00 81.56 187 ALA A CA 1
ATOM 1393 C C . ALA A 1 187 ? -0.382 12.996 10.057 1.00 81.56 187 ALA A C 1
ATOM 1395 O O . ALA A 1 187 ? -1.589 13.011 10.318 1.00 81.56 187 ALA A O 1
ATOM 1396 N N . ALA A 1 188 ? 0.183 13.878 9.232 1.00 79.31 188 ALA A N 1
ATOM 1397 C CA . ALA A 1 188 ? -0.615 14.839 8.489 1.00 79.31 188 ALA A CA 1
ATOM 1398 C C . ALA A 1 188 ? -1.453 14.107 7.423 1.00 79.31 188 ALA A C 1
ATOM 1400 O O . ALA A 1 188 ? -0.929 13.206 6.760 1.00 79.31 188 ALA A O 1
ATOM 1401 N N . PRO A 1 189 ? -2.725 14.493 7.232 1.00 82.31 189 PRO A N 1
ATOM 1402 C CA . PRO A 1 189 ? -3.542 13.929 6.171 1.00 82.31 189 PRO A CA 1
ATOM 1403 C C . PRO A 1 189 ? -3.056 14.372 4.783 1.00 82.31 189 PRO A C 1
ATOM 1405 O O . PRO A 1 189 ? -2.404 15.410 4.640 1.00 82.31 189 PRO A O 1
ATOM 1408 N N . GLY A 1 190 ? -3.411 13.613 3.746 1.00 86.75 190 GLY A N 1
ATOM 1409 C CA . GLY A 1 190 ? -3.156 13.965 2.344 1.00 86.75 190 GLY A CA 1
ATOM 1410 C C . GLY A 1 190 ? -1.689 13.871 1.907 1.00 86.75 190 GLY A C 1
ATOM 1411 O O . GLY A 1 190 ? -1.280 14.571 0.982 1.00 86.75 190 GLY A O 1
ATOM 1412 N N . THR A 1 191 ? -0.887 13.027 2.561 1.00 91.31 191 THR A N 1
ATOM 1413 C CA . THR A 1 191 ? 0.552 12.834 2.258 1.00 91.31 191 THR A CA 1
ATOM 1414 C C . THR A 1 191 ? 0.816 11.831 1.130 1.00 91.31 191 THR A C 1
ATOM 1416 O O . THR A 1 191 ? 1.925 11.732 0.599 1.00 91.31 191 THR A O 1
ATOM 1419 N N . TRP A 1 192 ? -0.214 11.099 0.721 1.00 95.94 192 TRP A N 1
ATOM 1420 C CA . TRP A 1 192 ? -0.140 10.089 -0.323 1.00 95.94 192 TRP A CA 1
ATOM 1421 C C . TRP A 1 192 ? 0.098 10.692 -1.710 1.00 95.94 192 TRP A C 1
ATOM 1423 O O . TRP A 1 192 ? -0.556 11.644 -2.137 1.00 95.94 192 TRP A O 1
ATOM 1433 N N . GLY A 1 193 ? 1.034 10.097 -2.440 1.00 95.44 193 GLY A N 1
ATOM 1434 C CA . GLY A 1 193 ? 1.332 10.389 -3.832 1.00 95.44 193 GLY A CA 1
ATOM 1435 C C . GLY A 1 193 ? 1.104 9.188 -4.719 1.00 95.44 193 GLY A C 1
ATOM 1436 O O . GLY A 1 193 ? 1.344 8.053 -4.312 1.00 95.44 193 GLY A O 1
ATOM 1437 N N . ARG A 1 194 ? 0.696 9.474 -5.951 1.00 96.75 194 ARG A N 1
ATOM 1438 C CA . ARG A 1 194 ? 0.574 8.492 -7.019 1.00 96.75 194 ARG A CA 1
ATOM 1439 C C . ARG A 1 194 ? 1.822 8.544 -7.890 1.00 96.75 194 ARG A C 1
ATOM 1441 O O . ARG A 1 194 ? 2.185 9.622 -8.350 1.00 96.75 194 ARG A O 1
ATOM 1448 N N . THR A 1 195 ? 2.430 7.391 -8.116 1.00 97.75 195 THR A N 1
ATOM 1449 C CA . THR A 1 195 ? 3.521 7.170 -9.062 1.00 97.75 195 THR A CA 1
ATOM 1450 C C . THR A 1 195 ? 2.983 6.389 -10.249 1.00 97.75 195 THR A C 1
ATOM 1452 O O . THR A 1 195 ? 2.388 5.323 -10.091 1.00 97.75 195 THR A O 1
ATOM 1455 N N . THR A 1 196 ? 3.155 6.940 -11.441 1.00 97.31 196 THR A N 1
ATOM 1456 C CA . THR A 1 196 ? 2.749 6.328 -12.708 1.00 97.31 196 THR A CA 1
ATOM 1457 C C . THR A 1 196 ? 3.891 5.498 -13.305 1.00 97.31 196 THR A C 1
ATOM 1459 O O . THR A 1 196 ? 5.055 5.757 -12.989 1.00 97.31 196 THR A O 1
ATOM 1462 N N . PRO A 1 197 ? 3.611 4.550 -14.221 1.00 96.50 197 PRO A N 1
ATOM 1463 C CA . PRO A 1 197 ? 4.667 3.783 -14.885 1.00 96.50 197 PRO A CA 1
ATOM 1464 C C . PRO A 1 197 ? 5.728 4.664 -15.566 1.00 96.50 197 PRO A C 1
ATOM 1466 O O . PRO A 1 197 ? 6.918 4.394 -15.451 1.00 96.50 197 PRO A O 1
ATOM 1469 N N . ALA A 1 198 ? 5.309 5.772 -16.188 1.00 95.38 198 ALA A N 1
ATOM 1470 C CA . ALA A 1 198 ? 6.207 6.698 -16.879 1.00 95.38 198 ALA A CA 1
ATOM 1471 C C . ALA A 1 198 ? 7.163 7.456 -15.938 1.00 95.38 198 ALA A C 1
ATOM 1473 O O . ALA A 1 198 ? 8.233 7.872 -16.364 1.00 95.38 198 ALA A O 1
ATOM 1474 N N . GLU A 1 199 ? 6.791 7.652 -14.670 1.00 93.81 199 GLU A N 1
ATOM 1475 C CA . GLU A 1 199 ? 7.667 8.274 -13.664 1.00 93.81 199 GLU A CA 1
ATOM 1476 C C . GLU A 1 199 ? 8.694 7.289 -13.090 1.00 93.81 199 GLU A C 1
ATOM 1478 O O . GLU A 1 199 ? 9.694 7.716 -12.511 1.00 93.81 199 GLU A O 1
ATOM 1483 N N . GLY A 1 200 ? 8.437 5.983 -13.222 1.00 90.88 200 GLY A N 1
ATOM 1484 C CA . GLY A 1 200 ? 9.376 4.918 -12.873 1.00 90.88 200 GLY A CA 1
ATOM 1485 C C . GLY A 1 200 ? 10.386 4.608 -13.978 1.00 90.88 200 GLY A C 1
ATOM 1486 O O . GLY A 1 200 ? 11.428 4.016 -13.698 1.00 90.88 200 GLY A O 1
ATOM 1487 N N . ASP A 1 201 ? 10.100 5.005 -15.219 1.00 89.00 201 ASP A N 1
ATOM 1488 C CA . ASP A 1 201 ? 11.028 4.856 -16.334 1.00 89.00 201 ASP A CA 1
ATOM 1489 C C . ASP A 1 201 ? 12.207 5.833 -16.222 1.00 89.00 201 ASP A C 1
ATOM 1491 O O . ASP A 1 201 ? 12.032 6.987 -15.815 1.00 89.00 201 ASP A O 1
ATOM 1495 N N . PRO A 1 202 ? 13.416 5.411 -16.636 1.00 76.69 202 PRO A N 1
ATOM 1496 C CA . PRO A 1 202 ? 14.546 6.314 -16.706 1.00 76.69 202 PRO A CA 1
ATOM 1497 C C . PRO A 1 202 ? 14.233 7.474 -17.636 1.00 76.69 202 PRO A C 1
ATOM 1499 O O . PRO A 1 202 ? 13.771 7.270 -18.764 1.00 76.69 202 PRO A O 1
ATOM 1502 N N . ALA A 1 203 ? 14.519 8.696 -17.181 1.00 69.75 203 ALA A N 1
ATOM 1503 C CA . ALA A 1 203 ? 14.384 9.882 -18.012 1.00 69.75 203 ALA A CA 1
ATOM 1504 C C . ALA A 1 203 ? 15.265 9.703 -19.255 1.00 69.75 203 ALA A C 1
ATOM 1506 O O . ALA A 1 203 ? 16.490 9.832 -19.203 1.00 69.75 203 ALA A O 1
ATOM 1507 N N . GLY A 1 204 ? 14.642 9.348 -20.380 1.00 54.03 204 GLY A N 1
ATOM 1508 C CA . GLY A 1 204 ? 15.360 9.139 -21.622 1.00 54.03 204 GLY A CA 1
ATOM 1509 C C . GLY A 1 204 ? 16.175 10.387 -21.944 1.00 54.03 204 GLY A C 1
ATOM 1510 O O . GLY A 1 204 ? 15.645 11.497 -21.970 1.00 54.03 204 GLY A O 1
ATOM 1511 N N . THR A 1 205 ? 17.458 10.217 -22.255 1.00 43.50 205 THR A N 1
ATOM 1512 C CA . THR A 1 205 ? 18.249 11.214 -22.995 1.00 43.50 205 THR A CA 1
ATOM 1513 C C . THR A 1 205 ? 17.746 11.255 -24.443 1.00 43.50 205 THR A C 1
ATOM 1515 O O . THR A 1 205 ? 18.448 10.962 -25.403 1.00 43.50 205 THR A O 1
ATOM 1518 N N . GLY A 1 206 ? 16.463 11.566 -24.605 1.00 38.62 206 GLY A N 1
ATOM 1519 C CA . GLY A 1 206 ? 15.793 11.721 -25.877 1.00 38.62 206 GLY A CA 1
ATOM 1520 C C . GLY A 1 206 ? 15.835 13.181 -26.281 1.00 38.62 206 GLY A C 1
ATOM 1521 O O . GLY A 1 206 ? 14.879 13.918 -26.056 1.00 38.62 206 GLY A O 1
ATOM 1522 N N . THR A 1 207 ? 16.923 13.604 -26.925 1.00 31.50 207 THR A N 1
ATOM 1523 C CA . THR A 1 207 ? 16.840 14.739 -27.845 1.00 31.50 207 THR A CA 1
ATOM 1524 C C . THR A 1 207 ? 15.904 14.309 -28.967 1.00 31.50 207 THR A C 1
ATOM 1526 O O . THR A 1 207 ? 16.318 13.647 -29.919 1.00 31.50 207 THR A O 1
ATOM 1529 N N . VAL A 1 208 ? 14.625 14.656 -28.844 1.00 36.28 208 VAL A N 1
ATOM 1530 C CA . VAL A 1 208 ? 13.679 14.609 -29.954 1.00 36.28 208 VAL A CA 1
ATOM 1531 C C . VAL A 1 208 ? 14.187 15.629 -30.971 1.00 36.28 208 VAL A C 1
ATOM 1533 O O . VAL A 1 208 ? 13.912 16.823 -30.881 1.00 36.28 208 VAL A O 1
ATOM 1536 N N . THR A 1 209 ? 15.001 15.187 -31.928 1.00 33.75 209 THR A N 1
ATOM 1537 C CA . THR A 1 209 ? 15.146 15.939 -33.169 1.00 33.75 209 THR A CA 1
ATOM 1538 C C . THR A 1 209 ? 13.780 15.865 -33.827 1.00 33.75 209 THR A C 1
ATOM 1540 O O . THR A 1 209 ? 13.337 14.790 -34.225 1.00 33.75 209 THR A O 1
ATOM 1543 N N . ASN A 1 210 ? 13.075 16.998 -33.859 1.00 33.66 210 ASN A N 1
ATOM 1544 C CA . ASN A 1 210 ? 11.852 17.174 -34.631 1.00 33.66 210 ASN A CA 1
ATOM 1545 C C . ASN A 1 210 ? 12.149 16.838 -36.100 1.00 33.66 210 ASN A C 1
ATOM 1547 O O . ASN A 1 210 ? 12.497 17.704 -36.899 1.00 33.66 210 ASN A O 1
ATOM 1551 N N . GLY A 1 211 ? 12.022 15.562 -36.456 1.00 34.41 211 GLY A N 1
ATOM 1552 C CA . GLY A 1 211 ? 11.885 15.103 -37.822 1.00 34.41 211 GLY A CA 1
ATOM 1553 C C . GLY A 1 211 ? 10.498 15.497 -38.297 1.00 34.41 211 GLY A C 1
ATOM 1554 O O . GLY A 1 211 ? 9.575 14.689 -38.285 1.00 34.41 211 GLY A O 1
ATOM 1555 N N . THR A 1 212 ? 10.332 16.763 -38.677 1.00 31.58 212 THR A N 1
ATOM 1556 C CA . THR A 1 212 ? 9.183 17.200 -39.464 1.00 31.58 212 THR A CA 1
ATOM 1557 C C . THR A 1 212 ? 9.247 16.465 -40.798 1.00 31.58 212 THR A C 1
ATOM 1559 O O . THR A 1 212 ? 9.993 16.853 -41.691 1.00 31.58 212 THR A O 1
ATOM 1562 N N . ALA A 1 213 ? 8.481 15.385 -40.930 1.00 34.34 213 ALA A N 1
ATOM 1563 C CA . ALA A 1 213 ? 8.117 14.844 -42.229 1.00 34.34 213 ALA A CA 1
ATOM 1564 C C . ALA A 1 213 ? 7.093 15.807 -42.859 1.00 34.34 213 ALA A C 1
ATOM 1566 O O . ALA A 1 213 ? 6.002 15.961 -42.301 1.00 34.34 213 ALA A O 1
ATOM 1567 N N . PRO A 1 214 ? 7.392 16.495 -43.978 1.00 32.09 214 PRO A N 1
ATOM 1568 C CA . PRO A 1 214 ? 6.406 17.342 -44.627 1.00 32.09 214 PRO A CA 1
ATOM 1569 C C . PRO A 1 214 ? 5.454 16.458 -45.433 1.00 32.09 214 PRO A C 1
ATOM 1571 O O . PRO A 1 214 ? 5.852 15.798 -46.395 1.00 32.09 214 PRO A O 1
ATOM 1574 N N . GLY A 1 215 ? 4.187 16.456 -45.022 1.00 30.23 215 GLY A N 1
ATOM 1575 C CA . GLY A 1 215 ? 3.080 15.925 -45.803 1.00 30.23 215 GLY A CA 1
ATOM 1576 C C . GLY A 1 215 ? 2.912 16.695 -47.113 1.00 30.23 215 GLY A C 1
ATOM 1577 O O . GLY A 1 215 ? 3.047 17.916 -47.177 1.00 30.23 215 GLY A O 1
ATOM 1578 N N . THR A 1 216 ? 2.633 15.943 -48.166 1.00 33.56 216 THR A N 1
ATOM 1579 C CA . THR A 1 216 ? 2.411 16.394 -49.536 1.00 33.56 216 THR A CA 1
ATOM 1580 C C . THR A 1 216 ? 1.150 17.262 -49.631 1.00 33.56 216 THR A C 1
ATOM 1582 O O . THR A 1 216 ? 0.055 16.786 -49.345 1.00 33.56 216 THR A O 1
ATOM 1585 N N . ALA A 1 217 ? 1.277 18.509 -50.092 1.00 30.30 217 ALA A N 1
ATOM 1586 C CA . ALA A 1 217 ? 0.164 19.288 -50.635 1.00 30.30 217 ALA A CA 1
ATOM 1587 C C . ALA A 1 217 ? 0.660 20.155 -51.805 1.00 30.30 217 ALA A C 1
ATOM 1589 O O . ALA A 1 217 ? 1.687 20.823 -51.726 1.00 30.30 217 ALA A O 1
ATOM 1590 N N . VAL A 1 218 ? -0.069 20.058 -52.913 1.00 33.19 218 VAL A N 1
ATOM 1591 C CA . VAL A 1 218 ? 0.219 20.582 -54.254 1.00 33.19 218 VAL A CA 1
ATOM 1592 C C . VAL A 1 218 ? -0.079 22.084 -54.351 1.00 33.19 218 VAL A C 1
ATOM 1594 O O . VAL A 1 218 ? -1.178 22.480 -53.975 1.00 33.19 218 VAL A O 1
ATOM 1597 N N . ALA A 1 219 ? 0.847 22.873 -54.922 1.00 26.14 219 ALA A N 1
ATOM 1598 C CA . ALA A 1 219 ? 0.604 23.942 -55.917 1.00 26.14 219 ALA A CA 1
ATOM 1599 C C . ALA A 1 219 ? 1.907 24.716 -56.258 1.00 26.14 219 ALA A C 1
ATOM 1601 O O . ALA A 1 219 ? 2.433 25.462 -55.437 1.00 26.14 219 ALA A O 1
ATOM 1602 N N . GLU A 1 220 ? 2.405 24.555 -57.487 1.00 31.59 220 GLU A N 1
ATOM 1603 C CA . GLU A 1 220 ? 3.302 25.496 -58.200 1.00 31.59 220 GLU A CA 1
ATOM 1604 C C . GLU A 1 220 ? 2.510 26.764 -58.644 1.00 31.59 220 GLU A C 1
ATOM 1606 O O . GLU A 1 220 ? 1.278 26.694 -58.577 1.00 31.59 220 GLU A O 1
ATOM 1611 N N . PRO A 1 221 ? 3.096 27.892 -59.152 1.00 43.75 221 PRO A N 1
ATOM 1612 C CA . PRO A 1 221 ? 4.400 28.012 -59.836 1.00 43.75 221 PRO A CA 1
ATOM 1613 C C . PRO A 1 221 ? 5.209 29.329 -59.633 1.00 43.75 221 PRO A C 1
ATOM 1615 O O . PRO A 1 221 ? 4.747 30.292 -59.029 1.00 43.75 221 PRO A O 1
ATOM 1618 N N . ASN A 1 222 ? 6.391 29.358 -60.275 1.00 28.39 222 ASN A N 1
ATOM 1619 C CA . ASN A 1 222 ? 7.082 30.498 -60.924 1.00 28.39 222 ASN A CA 1
ATOM 1620 C C . ASN A 1 222 ? 8.467 30.943 -60.389 1.00 28.39 222 ASN A C 1
ATOM 1622 O O . ASN A 1 222 ? 8.568 31.698 -59.430 1.00 28.39 222 ASN A O 1
ATOM 1626 N N . THR A 1 223 ? 9.486 30.596 -61.204 1.00 26.58 223 THR A N 1
ATOM 1627 C CA . THR A 1 223 ? 10.514 31.502 -61.789 1.00 26.58 223 THR A CA 1
ATOM 1628 C C . THR A 1 223 ? 11.628 31.993 -60.835 1.00 26.58 223 THR A C 1
ATOM 1630 O O . THR A 1 223 ? 11.342 32.699 -59.885 1.00 26.58 223 THR A O 1
ATOM 1633 N N . ALA A 1 224 ? 12.939 31.745 -61.000 1.00 26.61 224 ALA A N 1
ATOM 1634 C CA . ALA A 1 224 ? 13.780 31.409 -62.155 1.00 26.61 224 ALA A CA 1
ATOM 1635 C C . ALA A 1 224 ? 15.092 30.681 -61.741 1.00 26.61 224 ALA A C 1
ATOM 1637 O O . ALA A 1 224 ? 15.634 30.916 -60.664 1.00 26.61 224 ALA A O 1
ATOM 1638 N N . ALA A 1 225 ? 15.612 29.848 -62.653 1.00 25.88 225 ALA A N 1
ATOM 1639 C CA . ALA A 1 225 ? 16.987 29.305 -62.744 1.00 25.88 225 ALA A CA 1
ATOM 1640 C C . ALA A 1 225 ? 18.007 30.405 -63.189 1.00 25.88 225 ALA A C 1
ATOM 1642 O O . ALA A 1 225 ? 17.522 31.512 -63.441 1.00 25.88 225 ALA A O 1
ATOM 1643 N N . PRO A 1 226 ? 19.347 30.195 -63.397 1.00 37.19 226 PRO A N 1
ATOM 1644 C CA . PRO A 1 226 ? 20.162 28.960 -63.590 1.00 37.19 226 PRO A CA 1
ATOM 1645 C C . PRO A 1 226 ? 21.477 28.928 -62.727 1.00 37.19 226 PRO A C 1
ATOM 1647 O O . PRO A 1 226 ? 21.697 29.838 -61.943 1.00 37.19 226 PRO A O 1
ATOM 1650 N N . ALA A 1 227 ? 22.392 27.938 -62.708 1.00 23.97 227 ALA A N 1
ATOM 1651 C CA . ALA A 1 227 ? 23.007 27.166 -63.794 1.00 23.97 227 ALA A CA 1
ATOM 1652 C C . ALA A 1 227 ? 23.756 25.878 -63.335 1.00 23.97 227 ALA A C 1
ATOM 1654 O O . ALA A 1 227 ? 24.429 25.871 -62.311 1.00 23.97 227 ALA A O 1
ATOM 1655 N N . LEU A 1 228 ? 23.618 24.823 -64.159 1.00 25.70 228 LEU A N 1
ATOM 1656 C CA . LEU A 1 228 ? 24.624 23.904 -64.756 1.00 25.70 228 LEU A CA 1
ATOM 1657 C C . LEU A 1 228 ? 25.941 23.645 -63.988 1.00 25.70 228 LEU A C 1
ATOM 1659 O O . LEU A 1 228 ? 26.731 24.561 -63.788 1.00 25.70 228 LEU A O 1
ATOM 1663 N N . SER A 1 229 ? 26.256 22.406 -63.587 1.00 23.94 229 SER A N 1
ATOM 1664 C CA . SER A 1 229 ? 27.096 21.401 -64.304 1.00 23.94 229 SER A CA 1
ATOM 1665 C C . SER A 1 229 ? 27.754 20.547 -63.188 1.00 23.94 229 SER A C 1
ATOM 1667 O O . SER A 1 229 ? 27.962 21.080 -62.107 1.00 23.94 229 SER A O 1
ATOM 1669 N N . SER A 1 230 ? 28.144 19.271 -63.253 1.00 24.22 230 SER A N 1
ATOM 1670 C CA . SER A 1 230 ? 28.443 18.314 -64.324 1.00 24.22 230 SER A CA 1
ATOM 1671 C C . SER A 1 230 ? 28.929 16.995 -63.666 1.00 24.22 230 SER A C 1
ATOM 1673 O O . SER A 1 230 ? 29.538 17.061 -62.604 1.00 24.22 230 SER A O 1
ATOM 1675 N N . THR A 1 231 ? 28.706 15.844 -64.330 1.00 24.36 231 THR A N 1
ATOM 1676 C CA . THR A 1 231 ? 29.538 14.597 -64.367 1.00 24.36 231 THR A CA 1
ATOM 1677 C C . THR A 1 231 ? 30.103 14.016 -63.055 1.00 24.36 231 THR A C 1
ATOM 1679 O O . THR A 1 231 ? 30.932 14.627 -62.402 1.00 24.36 231 THR A O 1
ATOM 1682 N N . GLY A 1 232 ? 29.718 12.798 -62.644 1.00 24.72 232 GLY A N 1
ATOM 1683 C CA . GLY A 1 232 ? 30.352 11.531 -63.072 1.00 24.72 232 GLY A CA 1
ATOM 1684 C C . GLY A 1 232 ? 31.611 11.228 -62.234 1.00 24.72 232 GLY A C 1
ATOM 1685 O O . GLY A 1 232 ? 32.567 11.987 -62.288 1.00 24.72 232 GLY A O 1
ATOM 1686 N N . THR A 1 233 ? 31.701 10.151 -61.443 1.00 27.12 233 THR A N 1
ATOM 1687 C CA . THR A 1 233 ? 32.296 8.857 -61.860 1.00 27.12 233 THR A CA 1
ATOM 1688 C C . THR A 1 233 ? 32.367 7.898 -60.653 1.00 27.12 233 THR A C 1
ATOM 1690 O O . THR A 1 233 ? 32.496 8.328 -59.511 1.00 27.12 233 THR A O 1
ATOM 1693 N N . ARG A 1 234 ? 32.303 6.592 -60.937 1.00 29.98 234 ARG A N 1
ATOM 1694 C CA . ARG A 1 234 ? 32.373 5.423 -60.042 1.00 29.98 234 ARG A CA 1
ATOM 1695 C C . ARG A 1 234 ? 33.721 4.694 -60.229 1.00 29.98 234 ARG A C 1
ATOM 1697 O O . ARG A 1 234 ? 34.119 4.524 -61.375 1.00 29.98 234 ARG A O 1
ATOM 1704 N N . ALA A 1 235 ? 34.349 4.200 -59.154 1.00 27.41 235 ALA A N 1
ATOM 1705 C CA . ALA A 1 235 ? 35.369 3.118 -59.088 1.00 27.41 235 ALA A CA 1
ATOM 1706 C C . ALA A 1 235 ? 35.523 2.737 -57.589 1.00 27.41 235 ALA A C 1
ATOM 1708 O O . ALA A 1 235 ? 35.529 3.658 -56.782 1.00 27.41 235 ALA A O 1
ATOM 1709 N N . HIS A 1 236 ? 35.462 1.512 -57.039 1.00 25.91 236 HIS A N 1
ATOM 1710 C CA . HIS A 1 236 ? 35.843 0.108 -57.323 1.00 25.91 236 HIS A CA 1
ATOM 1711 C C . HIS A 1 236 ? 37.254 -0.324 -56.851 1.00 25.91 236 HIS A C 1
ATOM 1713 O O . HIS A 1 236 ? 38.244 0.216 -57.332 1.00 25.91 236 HIS A O 1
ATOM 1719 N N . GLY A 1 237 ? 37.281 -1.367 -55.993 1.00 25.03 237 GLY A N 1
ATOM 1720 C CA . GLY A 1 237 ? 38.407 -2.263 -55.631 1.00 25.03 237 GLY A CA 1
ATOM 1721 C C . GLY A 1 237 ? 39.019 -2.032 -54.233 1.00 25.03 237 GLY A C 1
ATOM 1722 O O . GLY A 1 237 ? 39.190 -0.882 -53.859 1.00 25.03 237 GLY A O 1
ATOM 1723 N N . THR A 1 238 ? 39.391 -3.008 -53.388 1.00 29.94 238 THR A N 1
ATOM 1724 C CA . THR A 1 238 ? 39.415 -4.492 -53.414 1.00 29.94 238 THR A CA 1
ATOM 1725 C C . THR A 1 238 ? 39.822 -5.017 -52.016 1.00 29.94 238 THR A C 1
ATOM 1727 O O . THR A 1 238 ? 40.692 -4.419 -51.395 1.00 29.94 238 THR A O 1
ATOM 1730 N N . ASP A 1 239 ? 39.213 -6.137 -51.608 1.00 27.59 239 ASP A N 1
ATOM 1731 C CA . ASP A 1 239 ? 39.760 -7.364 -50.974 1.00 27.59 239 ASP A CA 1
ATOM 1732 C C . ASP A 1 239 ? 40.642 -7.352 -49.695 1.00 27.59 239 ASP A C 1
ATOM 1734 O O . ASP A 1 239 ? 41.611 -6.608 -49.572 1.00 27.59 239 ASP A O 1
ATOM 1738 N N . GLY A 1 240 ? 40.343 -8.282 -48.771 1.00 27.66 240 GLY A N 1
ATOM 1739 C CA . GLY A 1 240 ? 41.059 -8.490 -47.501 1.00 27.66 240 GLY A CA 1
ATOM 1740 C C . GLY A 1 240 ? 40.558 -9.692 -46.676 1.00 27.66 240 GLY A C 1
ATOM 1741 O O . GLY A 1 240 ? 39.762 -9.540 -45.757 1.00 27.66 240 GLY A O 1
ATOM 1742 N N . THR A 1 241 ? 41.053 -10.877 -47.036 1.00 27.31 241 THR A N 1
ATOM 1743 C CA . THR A 1 241 ? 41.021 -12.216 -46.408 1.00 27.31 241 THR A CA 1
ATOM 1744 C C . THR A 1 241 ? 40.994 -12.294 -44.865 1.00 27.31 241 THR A C 1
ATOM 1746 O O . THR A 1 241 ? 41.848 -11.712 -44.201 1.00 27.31 241 THR A O 1
ATOM 1749 N N . ILE A 1 242 ? 40.124 -13.153 -44.301 1.00 31.98 242 ILE A N 1
ATOM 1750 C CA . ILE A 1 242 ? 40.210 -13.685 -42.919 1.00 31.98 242 ILE A CA 1
ATOM 1751 C C . ILE A 1 242 ? 40.676 -15.154 -42.973 1.00 31.98 242 ILE A C 1
ATOM 1753 O O . ILE A 1 242 ? 39.999 -15.959 -43.616 1.00 31.98 242 ILE A O 1
ATOM 1757 N N . PRO A 1 243 ? 41.780 -15.549 -42.306 1.00 32.00 243 PRO A N 1
ATOM 1758 C CA . PRO A 1 243 ? 42.105 -16.952 -42.074 1.00 32.00 243 PRO A CA 1
ATOM 1759 C C . PRO A 1 243 ? 41.592 -17.434 -40.705 1.00 32.00 243 PRO A C 1
ATOM 1761 O O . PRO A 1 243 ? 41.635 -16.705 -39.716 1.00 32.00 243 PRO A O 1
ATOM 1764 N N . GLY A 1 244 ? 41.111 -18.679 -40.665 1.00 29.91 244 GLY A N 1
ATOM 1765 C CA . GLY A 1 244 ? 40.631 -19.350 -39.457 1.00 29.91 244 GLY A CA 1
ATOM 1766 C C . GLY A 1 244 ? 41.735 -19.949 -38.577 1.00 29.91 244 GLY A C 1
ATOM 1767 O O . GLY A 1 244 ? 42.831 -20.252 -39.047 1.00 29.91 244 GLY A O 1
ATOM 1768 N N . ALA A 1 245 ? 41.388 -20.169 -37.306 1.00 27.41 245 ALA A N 1
ATOM 1769 C CA . ALA A 1 245 ? 42.038 -21.098 -36.386 1.00 27.41 245 ALA A CA 1
ATOM 1770 C C . ALA A 1 245 ? 40.983 -21.684 -35.421 1.00 27.41 245 ALA A C 1
ATOM 1772 O O . ALA A 1 245 ? 40.070 -20.987 -34.984 1.00 27.41 245 ALA A O 1
ATOM 1773 N N . GLU A 1 246 ? 41.111 -22.984 -35.173 1.00 28.59 246 GLU A N 1
ATOM 1774 C CA . GLU A 1 246 ? 40.219 -23.913 -34.463 1.00 28.59 246 GLU A CA 1
ATOM 1775 C C . GLU A 1 246 ? 40.294 -23.830 -32.910 1.00 28.59 246 GLU A C 1
ATOM 1777 O O . GLU A 1 246 ? 41.102 -23.065 -32.380 1.00 28.59 246 GLU A O 1
ATOM 1782 N N . PRO A 1 247 ? 39.430 -24.562 -32.162 1.00 42.66 247 PRO A N 1
ATOM 1783 C CA . PRO A 1 247 ? 38.981 -24.216 -30.813 1.00 42.66 247 PRO A CA 1
ATOM 1784 C C . PRO A 1 247 ? 39.882 -24.776 -29.704 1.00 42.66 247 PRO A C 1
ATOM 1786 O O . PRO A 1 247 ? 40.527 -25.812 -29.857 1.00 42.66 247 PRO A O 1
ATOM 1789 N N . SER A 1 248 ? 39.900 -24.128 -28.537 1.00 31.83 248 SER A N 1
ATOM 1790 C CA . SER A 1 248 ? 40.573 -24.653 -27.341 1.00 31.83 248 SER A CA 1
ATOM 1791 C C . SER A 1 248 ? 39.854 -24.234 -26.052 1.00 31.83 248 SER A C 1
ATOM 1793 O O . SER A 1 248 ? 40.060 -23.140 -25.548 1.00 31.83 248 SER A O 1
ATOM 1795 N N . GLY A 1 249 ? 39.038 -25.151 -25.518 1.00 33.97 249 GLY A N 1
ATOM 1796 C CA . GLY A 1 249 ? 39.007 -25.468 -24.083 1.00 33.97 249 GLY A CA 1
ATOM 1797 C C . GLY A 1 249 ? 38.271 -24.545 -23.104 1.00 33.97 249 GLY A C 1
ATOM 1798 O O . GLY A 1 249 ? 38.870 -24.145 -22.113 1.00 33.97 249 GLY A O 1
ATOM 1799 N N . GLU A 1 250 ? 36.968 -24.308 -23.274 1.00 39.94 250 GLU A N 1
ATOM 1800 C CA . GLU A 1 250 ? 36.099 -23.840 -22.178 1.00 39.94 250 GLU A CA 1
ATOM 1801 C C . GLU A 1 250 ? 35.405 -25.031 -21.501 1.00 39.94 250 GLU A C 1
ATOM 1803 O O . GLU A 1 250 ? 34.341 -25.482 -21.916 1.00 39.94 250 GLU A O 1
ATOM 1808 N N . ALA A 1 251 ? 36.024 -25.564 -20.447 1.00 40.91 251 ALA A N 1
ATOM 1809 C CA . ALA A 1 251 ? 35.363 -26.476 -19.506 1.00 40.91 251 ALA A CA 1
ATOM 1810 C C . ALA A 1 251 ? 35.618 -26.114 -18.025 1.00 40.91 251 ALA A C 1
ATOM 1812 O O . ALA A 1 251 ? 35.142 -26.817 -17.141 1.00 40.91 251 ALA A O 1
ATOM 1813 N N . GLY A 1 252 ? 36.339 -25.019 -17.737 1.00 36.69 252 GLY A N 1
ATOM 1814 C CA . GLY A 1 252 ? 36.682 -24.605 -16.364 1.00 36.69 252 GLY A CA 1
ATOM 1815 C C . GLY A 1 252 ? 35.675 -23.661 -15.692 1.00 36.69 252 GLY A C 1
ATOM 1816 O O . GLY A 1 252 ? 35.411 -23.794 -14.504 1.00 36.69 252 GLY A O 1
ATOM 1817 N N . GLY A 1 253 ? 35.031 -22.758 -16.443 1.00 41.91 253 GLY A N 1
ATOM 1818 C CA . GLY A 1 253 ? 34.289 -21.632 -15.849 1.00 41.91 253 GLY A CA 1
ATOM 1819 C C . GLY A 1 253 ? 33.027 -21.998 -15.054 1.00 41.91 253 GLY A C 1
ATOM 1820 O O . GLY A 1 253 ? 32.702 -21.331 -14.076 1.00 41.91 253 GLY A O 1
ATOM 1821 N N . ALA A 1 254 ? 32.322 -23.070 -15.429 1.00 44.88 254 ALA A N 1
ATOM 1822 C CA . ALA A 1 254 ? 31.118 -23.504 -14.713 1.00 44.88 254 ALA A CA 1
ATOM 1823 C C . ALA A 1 254 ? 31.445 -24.247 -13.404 1.00 44.88 254 ALA A C 1
ATOM 1825 O O . ALA A 1 254 ? 30.732 -24.094 -12.414 1.00 44.88 254 ALA A O 1
ATOM 1826 N N . ALA A 1 255 ? 32.538 -25.018 -13.389 1.00 45.50 255 ALA A N 1
ATOM 1827 C CA . ALA A 1 255 ? 33.020 -25.693 -12.186 1.00 45.50 255 ALA A CA 1
ATOM 1828 C C . ALA A 1 255 ? 33.643 -24.693 -11.199 1.00 45.50 255 ALA A C 1
ATOM 1830 O O . ALA A 1 255 ? 33.413 -24.802 -9.997 1.00 45.50 255 ALA A O 1
ATOM 1831 N N . ASP A 1 256 ? 34.341 -23.674 -11.709 1.00 48.31 256 ASP A N 1
ATOM 1832 C CA . ASP A 1 256 ? 34.924 -22.605 -10.892 1.00 48.31 256 ASP A CA 1
ATOM 1833 C C . ASP A 1 256 ? 33.851 -21.713 -10.246 1.00 48.31 256 ASP A C 1
ATOM 1835 O O . ASP A 1 256 ? 34.001 -21.306 -9.093 1.00 48.31 256 ASP A O 1
ATOM 1839 N N . LEU A 1 257 ? 32.728 -21.457 -10.933 1.00 48.03 257 LEU A N 1
ATOM 1840 C CA . LEU A 1 257 ? 31.606 -20.706 -10.359 1.00 48.03 257 LEU A CA 1
ATOM 1841 C C . LEU A 1 257 ? 30.868 -21.515 -9.282 1.00 48.03 257 LEU A C 1
ATOM 1843 O O . LEU A 1 257 ? 30.556 -20.972 -8.226 1.00 48.03 257 LEU A O 1
ATOM 1847 N N . ALA A 1 258 ? 30.629 -22.810 -9.511 1.00 52.78 258 ALA A N 1
ATOM 1848 C CA . ALA A 1 258 ? 30.035 -23.691 -8.503 1.00 52.78 258 ALA A CA 1
ATOM 1849 C C . ALA A 1 258 ? 30.926 -23.803 -7.252 1.00 52.78 258 ALA A C 1
ATOM 1851 O O . ALA A 1 258 ? 30.436 -23.667 -6.134 1.00 52.78 258 ALA A O 1
ATOM 1852 N N . ALA A 1 259 ? 32.244 -23.932 -7.435 1.00 57.03 259 ALA A N 1
ATOM 1853 C CA . ALA A 1 259 ? 33.202 -23.953 -6.332 1.00 57.03 259 ALA A CA 1
ATOM 1854 C C . ALA A 1 259 ? 33.253 -22.616 -5.568 1.00 57.03 259 ALA A C 1
ATOM 1856 O O . ALA A 1 259 ? 33.369 -22.609 -4.341 1.00 57.03 259 ALA A O 1
ATOM 1857 N N . ALA A 1 260 ? 33.123 -21.482 -6.265 1.00 57.34 260 ALA A N 1
ATOM 1858 C CA . ALA A 1 260 ? 33.031 -20.168 -5.630 1.00 57.34 260 ALA A CA 1
ATOM 1859 C C . ALA A 1 260 ? 31.741 -20.012 -4.800 1.00 57.34 260 ALA A C 1
ATOM 1861 O O . ALA A 1 260 ? 31.775 -19.433 -3.711 1.00 57.34 260 ALA A O 1
ATOM 1862 N N . TRP A 1 261 ? 30.623 -20.573 -5.270 1.00 59.41 261 TRP A N 1
ATOM 1863 C CA . TRP A 1 261 ? 29.354 -20.592 -4.537 1.00 59.41 261 TRP A CA 1
ATOM 1864 C C . TRP A 1 261 ? 29.391 -21.503 -3.307 1.00 59.41 261 TRP A C 1
ATOM 1866 O O . TRP A 1 261 ? 28.956 -21.079 -2.235 1.00 59.41 261 TRP A O 1
ATOM 1876 N N . ASP A 1 262 ? 29.984 -22.693 -3.414 1.00 65.25 262 ASP A N 1
ATOM 1877 C CA . ASP A 1 262 ? 30.163 -23.606 -2.278 1.00 65.25 262 ASP A CA 1
ATOM 1878 C C . ASP A 1 262 ? 31.093 -23.012 -1.208 1.00 65.25 262 ASP A C 1
ATOM 1880 O O . ASP A 1 262 ? 30.841 -23.140 -0.003 1.00 65.25 262 ASP A O 1
ATOM 1884 N N . ALA A 1 263 ? 32.138 -22.290 -1.629 1.00 59.16 263 ALA A N 1
ATOM 1885 C CA . ALA A 1 263 ? 33.027 -21.569 -0.723 1.00 59.16 263 ALA A C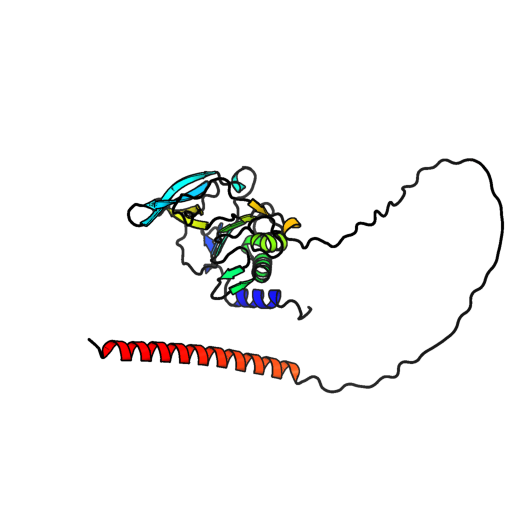A 1
ATOM 1886 C C . ALA A 1 263 ? 32.297 -20.429 0.012 1.00 59.16 263 ALA A C 1
ATOM 1888 O O . ALA A 1 263 ? 32.485 -20.253 1.218 1.00 59.16 263 ALA A O 1
ATOM 1889 N N . HIS A 1 264 ? 31.422 -19.689 -0.678 1.00 60.81 264 HIS A N 1
ATOM 1890 C CA . HIS A 1 264 ? 30.630 -18.616 -0.072 1.00 60.81 264 HIS A CA 1
ATOM 1891 C C . HIS A 1 264 ? 29.571 -19.150 0.910 1.00 60.81 264 HIS A C 1
ATOM 1893 O O . HIS A 1 264 ? 29.437 -18.626 2.018 1.00 60.81 264 HIS A O 1
ATOM 1899 N N . ALA A 1 265 ? 28.871 -20.234 0.559 1.00 63.25 265 ALA A N 1
ATOM 1900 C CA . ALA A 1 265 ? 27.905 -20.890 1.442 1.00 63.25 265 ALA A CA 1
ATOM 1901 C C . ALA A 1 265 ? 28.572 -21.473 2.703 1.00 63.25 265 ALA A C 1
ATOM 1903 O O . ALA A 1 265 ? 28.046 -21.346 3.815 1.00 63.25 265 ALA A O 1
ATOM 1904 N N . SER A 1 266 ? 29.770 -22.046 2.550 1.00 66.56 266 SER A N 1
ATOM 1905 C CA . SER A 1 266 ? 30.575 -22.536 3.674 1.00 66.56 266 SER A CA 1
ATOM 1906 C C . SER A 1 266 ? 31.035 -21.393 4.582 1.00 66.56 266 SER A C 1
ATOM 1908 O O . SER A 1 266 ? 30.950 -21.506 5.805 1.00 66.56 266 SER A O 1
ATOM 1910 N N . ALA A 1 267 ? 31.443 -20.256 4.007 1.00 64.38 267 ALA A N 1
ATOM 1911 C CA . ALA A 1 267 ? 31.829 -19.072 4.772 1.00 64.38 267 ALA A CA 1
ATOM 1912 C C . ALA A 1 267 ? 30.655 -18.490 5.581 1.00 64.38 267 ALA A C 1
ATOM 1914 O O . ALA A 1 267 ? 30.826 -18.169 6.756 1.00 64.38 267 ALA A O 1
ATOM 1915 N N . LEU A 1 268 ? 29.451 -18.415 5.000 1.00 68.12 268 LEU A N 1
ATOM 1916 C CA . LEU A 1 268 ? 28.241 -17.961 5.702 1.00 68.12 268 LEU A CA 1
ATOM 1917 C C . LEU A 1 268 ? 27.824 -18.907 6.835 1.00 68.12 268 LEU A C 1
ATOM 1919 O O . LEU A 1 268 ? 27.341 -18.452 7.873 1.00 68.12 268 LEU A O 1
ATOM 1923 N N . THR A 1 269 ? 28.031 -20.212 6.656 1.00 74.88 269 THR A N 1
ATOM 1924 C CA . THR A 1 269 ? 27.769 -21.213 7.699 1.00 74.88 269 THR A CA 1
ATOM 1925 C C . THR A 1 269 ? 28.754 -21.058 8.857 1.00 74.88 269 THR A C 1
ATOM 1927 O O . THR A 1 269 ? 28.321 -20.926 10.000 1.00 74.88 269 THR A O 1
ATOM 1930 N N . GLY A 1 270 ? 30.053 -20.925 8.568 1.00 67.75 270 GLY A N 1
ATOM 1931 C CA . GLY A 1 270 ? 31.070 -20.677 9.596 1.00 67.75 270 GLY A CA 1
ATOM 1932 C C . GLY A 1 270 ? 30.852 -19.367 10.363 1.00 67.75 270 GLY A C 1
ATOM 1933 O O . GLY A 1 270 ? 31.091 -19.304 11.565 1.00 67.75 270 GLY A O 1
ATOM 1934 N N . LEU A 1 271 ? 30.326 -18.329 9.704 1.00 67.56 271 LEU A N 1
ATOM 1935 C CA . LEU A 1 271 ? 30.021 -17.045 10.345 1.00 67.56 271 LEU A CA 1
ATOM 1936 C C . LEU A 1 271 ? 28.815 -17.145 11.295 1.00 67.56 271 LEU A C 1
ATOM 1938 O O . LEU A 1 271 ? 28.812 -16.523 12.356 1.00 67.56 271 LEU A O 1
ATOM 1942 N N . ARG A 1 272 ? 27.815 -17.971 10.957 1.00 69.00 272 ARG A N 1
ATOM 1943 C CA . ARG A 1 272 ? 26.680 -18.280 11.845 1.00 69.00 272 ARG A CA 1
ATOM 1944 C C . ARG A 1 272 ? 27.091 -19.140 13.036 1.00 69.00 272 ARG A C 1
ATOM 1946 O O . ARG A 1 272 ? 26.624 -18.883 14.141 1.00 69.00 272 ARG A O 1
ATOM 1953 N N . GLU A 1 273 ? 27.968 -20.118 12.832 1.00 72.50 273 GLU A N 1
ATOM 1954 C CA . GLU A 1 273 ? 28.499 -20.951 13.917 1.00 72.50 273 GLU A CA 1
ATOM 1955 C C . GLU A 1 273 ? 29.367 -20.129 14.877 1.00 72.50 273 GLU A C 1
ATOM 1957 O O . GLU A 1 273 ? 29.157 -20.191 16.086 1.00 72.50 273 GLU A O 1
ATOM 1962 N N . ALA A 1 274 ? 30.236 -19.258 14.354 1.00 63.94 274 ALA A N 1
ATOM 1963 C CA . ALA A 1 274 ? 31.027 -18.335 15.168 1.00 63.94 274 ALA A CA 1
ATOM 1964 C C . ALA A 1 274 ? 30.148 -17.344 15.954 1.00 63.94 274 ALA A C 1
ATOM 1966 O O . ALA A 1 274 ? 30.423 -17.053 17.118 1.00 63.94 274 ALA A O 1
ATOM 1967 N N . ALA A 1 275 ? 29.059 -16.852 15.351 1.00 63.47 275 ALA A N 1
ATOM 1968 C CA . ALA A 1 275 ? 28.092 -15.999 16.041 1.00 63.47 275 ALA A CA 1
ATOM 1969 C C . ALA A 1 275 ? 27.325 -16.756 17.143 1.00 63.47 275 ALA A C 1
ATOM 1971 O O . ALA A 1 275 ? 27.084 -16.204 18.217 1.00 63.47 275 ALA A O 1
ATOM 1972 N N . ALA A 1 276 ? 26.979 -18.027 16.916 1.00 64.25 276 ALA A N 1
ATOM 1973 C CA . ALA A 1 276 ? 26.334 -18.878 17.916 1.00 64.25 276 ALA A CA 1
ATOM 1974 C C . ALA A 1 276 ? 27.284 -19.242 19.077 1.00 64.25 276 ALA A C 1
ATOM 1976 O O . ALA A 1 276 ? 26.866 -19.266 20.239 1.00 64.25 276 ALA A O 1
ATOM 1977 N N . GLU A 1 277 ? 28.568 -19.469 18.796 1.00 62.78 277 GLU A N 1
ATOM 1978 C CA . GLU A 1 277 ? 29.597 -19.738 19.807 1.00 62.78 277 GLU A CA 1
ATOM 1979 C C . GLU A 1 277 ? 29.908 -18.491 20.654 1.00 62.78 277 GLU A C 1
ATOM 1981 O O . GLU A 1 277 ? 29.996 -18.573 21.885 1.00 62.78 277 GLU A O 1
ATOM 1986 N N . ALA A 1 278 ? 29.966 -17.312 20.023 1.00 59.16 278 ALA A N 1
ATOM 1987 C CA . ALA A 1 278 ? 30.099 -16.031 20.716 1.00 59.16 278 ALA A CA 1
ATOM 1988 C C . ALA A 1 278 ? 28.904 -15.759 21.648 1.00 59.16 278 ALA A C 1
ATOM 1990 O O . ALA A 1 278 ? 29.100 -15.446 22.823 1.00 59.16 278 ALA A O 1
ATOM 1991 N N . ALA A 1 279 ? 27.675 -15.989 21.173 1.00 58.97 279 ALA A N 1
ATOM 1992 C CA . ALA A 1 279 ? 26.461 -15.841 21.980 1.00 58.97 279 ALA A CA 1
ATOM 1993 C C . ALA A 1 279 ? 26.385 -16.840 23.154 1.00 58.97 279 ALA A C 1
ATOM 1995 O O . ALA A 1 279 ? 25.785 -16.552 24.190 1.00 58.97 279 ALA A O 1
ATOM 1996 N N . THR A 1 280 ? 27.007 -18.015 23.023 1.00 59.28 280 THR A N 1
ATOM 1997 C CA . THR A 1 280 ? 27.046 -19.027 24.092 1.00 59.28 280 THR A CA 1
ATOM 1998 C C . THR A 1 280 ? 28.111 -18.695 25.143 1.00 59.28 280 THR A C 1
ATOM 2000 O O . THR A 1 280 ? 27.874 -18.866 26.339 1.00 59.28 280 THR A O 1
ATOM 2003 N N . THR A 1 281 ? 29.252 -18.144 24.722 1.00 54.72 281 THR A N 1
ATOM 2004 C CA . THR A 1 281 ? 30.337 -17.714 25.619 1.00 54.72 281 THR A CA 1
ATOM 2005 C C . THR A 1 281 ? 29.933 -16.491 26.449 1.00 54.72 281 THR A C 1
ATOM 2007 O O . THR A 1 281 ? 30.218 -16.433 27.646 1.00 54.72 281 THR A O 1
ATOM 2010 N N . GLU A 1 282 ? 29.191 -15.551 25.858 1.00 53.06 282 GLU A N 1
ATOM 2011 C CA . GLU A 1 282 ? 28.641 -14.388 26.567 1.00 53.06 282 GLU A CA 1
ATOM 2012 C C . GLU A 1 282 ? 27.608 -14.804 27.635 1.00 53.06 282 GLU A C 1
ATOM 2014 O O . GLU A 1 282 ? 27.595 -14.264 28.743 1.00 53.06 282 GLU A O 1
ATOM 2019 N N . ARG A 1 283 ? 26.818 -15.856 27.367 1.00 50.41 283 ARG A N 1
ATOM 2020 C CA . ARG A 1 283 ? 25.847 -16.417 28.322 1.00 50.41 283 ARG A CA 1
ATOM 2021 C C . ARG A 1 283 ? 26.501 -17.138 29.505 1.00 50.41 283 ARG A C 1
ATOM 2023 O O . ARG A 1 283 ? 25.983 -17.063 30.613 1.00 50.41 283 ARG A O 1
ATOM 2030 N N . ILE A 1 284 ? 27.635 -17.809 29.290 1.00 52.66 284 ILE A N 1
ATOM 2031 C CA . ILE A 1 284 ? 28.390 -18.502 30.351 1.00 52.66 284 ILE A CA 1
ATOM 2032 C C . ILE A 1 284 ? 29.185 -17.503 31.211 1.00 52.66 284 ILE A C 1
ATOM 2034 O O . ILE A 1 284 ? 29.318 -17.702 32.416 1.00 52.66 284 ILE A O 1
ATOM 2038 N N . SER A 1 285 ? 29.669 -16.398 30.630 1.00 52.75 285 SER A N 1
ATOM 2039 C CA . SER A 1 285 ? 30.374 -15.349 31.381 1.00 52.75 285 SER A CA 1
ATOM 2040 C C . SER A 1 285 ? 29.444 -14.470 32.228 1.00 52.75 285 SER A C 1
ATOM 2042 O O . SER A 1 285 ? 29.907 -13.893 33.210 1.00 52.75 285 SER A O 1
ATOM 2044 N N . GLY A 1 286 ? 28.162 -14.349 31.864 1.00 45.22 286 GLY A N 1
ATOM 2045 C CA . GLY A 1 286 ? 27.174 -13.561 32.611 1.00 45.22 286 GLY A CA 1
ATOM 2046 C C . GLY A 1 286 ? 26.644 -14.233 33.885 1.00 45.22 286 GLY A C 1
ATOM 2047 O O . GLY A 1 286 ? 26.159 -13.539 34.773 1.00 45.22 286 GLY A O 1
ATOM 2048 N N . ASP A 1 287 ? 26.773 -15.559 34.004 1.00 46.84 287 ASP A N 1
ATOM 2049 C CA . ASP A 1 287 ? 26.235 -16.350 35.127 1.00 46.84 287 ASP A CA 1
ATOM 2050 C C . ASP A 1 287 ? 27.269 -16.589 36.253 1.00 46.84 287 ASP A C 1
ATOM 2052 O O . ASP A 1 287 ? 26.974 -17.201 37.275 1.00 46.84 287 ASP A O 1
ATOM 2056 N N . ALA A 1 288 ? 28.502 -16.090 36.092 1.00 47.31 288 ALA A N 1
ATOM 2057 C CA . ALA A 1 288 ? 29.578 -16.208 37.084 1.00 47.31 288 ALA A CA 1
ATOM 2058 C C . ALA A 1 288 ? 29.710 -14.986 38.021 1.00 47.31 288 ALA A C 1
ATOM 2060 O O . ALA A 1 288 ? 30.612 -14.951 38.861 1.00 47.31 288 ALA A O 1
ATOM 2061 N N . THR A 1 289 ? 28.835 -13.981 37.896 1.00 49.91 289 THR A N 1
ATOM 2062 C CA . THR A 1 289 ? 28.848 -12.758 38.727 1.00 49.91 289 THR A CA 1
ATOM 2063 C C . THR A 1 289 ? 27.471 -12.400 39.294 1.00 49.91 289 THR A C 1
ATOM 2065 O O . THR A 1 289 ? 27.070 -11.236 39.246 1.00 49.91 289 THR A O 1
ATOM 2068 N N . ALA A 1 290 ? 26.761 -13.387 39.841 1.00 40.78 290 ALA A N 1
ATOM 2069 C CA . ALA A 1 290 ? 25.589 -13.183 40.696 1.00 40.78 290 ALA A CA 1
ATOM 2070 C C . ALA A 1 290 ? 25.842 -13.740 42.104 1.00 40.78 290 ALA A C 1
ATOM 2072 O O . ALA A 1 290 ? 26.408 -14.852 42.207 1.00 40.78 290 ALA A O 1
#

=== Feature glossary ===
Key to the feature types in this record:

Secondary structure (8-state, DSSP). Secondary structure is the local, repeating backbone conformation. DSSP classifies it into eight states by reading the hydrogen-bond network: three helix types (H, G, I), two β types (E, B), two non-regular types (T, S), and unstructured coil (-).

Backbone torsions (φ/ψ). Backbone dihedral angles. Every residue except chain termini has a φ (preceding-C → N → Cα → C) and a ψ (N → Cα → C → next-N). They are reported in degrees following the IUPAC sign convention. Secondary structure is essentially a statement about which (φ, ψ) basin each residue occupies.

Predicted aligned error. Predicted Aligned Error (PAE) is an AlphaFold confidence matrix: entry (i, j) is the expected error in the position of residue j, in ångströms, when the prediction is superimposed on the true structure at residue i. Low PAE within a block of residues means that block is internally rigid and well-predicted; high PAE between two blocks means their relative placement is uncertain even if each block individually is confident.

B-factor. B-factor (Debye–Waller factor) reflects atomic displacement in the crystal lattice. It is an experimental observable (units Å²), not a prediction; low values mean the atom is pinned down, high values mean it moves or is heterogeneous across the crystal.

Secondary structure (3-state, P-SEA). Three-state secondary structure (P-SEA) collapses the eight DSSP classes into helix (a), strand (b), and coil (c). P-SEA assigns these from Cα geometry alone — distances and angles — without requiring backbone oxygens, so it works on any Cα trace.

Sequence. Primary structure: the covalent order of the twenty standard amino acids along the backbone. Two proteins with the same sequence will (almost always) fold to the same structure; two with 30% identity often share a fold but not the details.

pLDDT. pLDDT is the predicted lDDT-Cα score: AlphaFold's confidence that the local environment of each residue (all inter-atomic distances within 15 Å) is correctly placed. It is a per-residue number between 0 and 100, with higher meaning more reliable.

InterPro / GO / CATH / organism. Functional annotations link the protein to curated databases. InterPro entries identify conserved domains and families by matching the sequence against member-database signatures (Pfam, PROSITE, CDD, …). Gene Ontology (GO) terms describe molecular function, biological process, and cellular component in a controlled vocabulary. CATH places the structure in a hierarchical fold classification (Class/Architecture/Topology/Homologous-superfamily). The organism is the source species.

Contact-map, Ramachandran, and PAE plots. Three diagnostic plots accompany the record. The Cα contact map visualizes the tertiary structure as a 2D 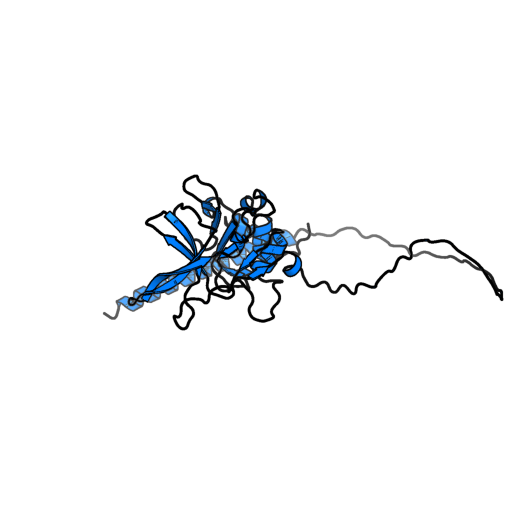adjacency matrix (8 Å cutoff, sequence-local contacts suppressed). The Ramachandran plot shows the distribution of backbone (φ, ψ) torsions, with points in the α and β basins reflecting secondary structure content. The PAE plot shows AlphaFold's inter-residue confidence as a color matrix.

mmCIF coordinates. The mmCIF table is the protein's shape written out atom by atom. For each backbone N, Cα, C, and carbonyl O, it records an (x, y, z) coordinate triple in Å plus the residue type, chain letter, and residue number.

Radius of gyration, Cα contacts, bounding box. Three whole-structure scalars: the radius of gyration (RMS distance of Cα from centroid, in Å), the count of Cα–Cα contacts (pairs closer than 8 Å and separated by more than four residues in sequence — i.e. tertiary, not local, contacts), and the bounding-box dimensions. Together they distinguish compact globular folds from extended fibres or disordered chains.

Foldseek 3Di. The Foldseek 3Di string encodes local tertiary geometry as a 20-letter alphabet — one character per residue — derived from the relative positions of nearby Cα atoms. Unlike the amino-acid sequence, 3Di is a direct function of the 3D structure, so two proteins with the same fold have similar 3Di strings even at low sequence identity.

Rendered structure images. Six rendered views show the 3D structure from the faces of a cube — i.e. along ±x, ±y, ±z. Rendering representation is drawn randomly per protein from cartoon (secondary-structure ribbons), sticks (backbone bonds), or molecular surface; coloring is either N→C rainbow (blue at the N-terminus through red at the C-terminus) or one color per chain.

Nearest PDB structures. The Foldseek neighbor list gives the closest experimentally determined structures in the PDB, ranked by structural alignment. TM-score near 1 means near-identical fold; near 0.3 means only rough topology match. This is how one finds what a novel AlphaFold prediction most resembles in the solved-structure universe.

Solvent-accessible surface area. SASA measures how much of the protein is reachable by solvent. It is computed by rolling a water-sized probe over the atomic surface and summing the exposed area (Å²). Per-residue SASA distinguishes core (buried, low SASA) from surface (exposed, high SASA) residues; total SASA is a whole-molecule size measure.